Protein AF-A0A6I9WTP5-F1 (afdb_monomer_lite)

Sequence (206 aa):
MTFKMNTIEFPGYSDFEWAVQLNRFSLKLIGLWPEENVSSYEKMSSNLRLLCVIITISCVCTTPSVHLLLKVWGDITAMIDNILFTLPLLTVSLKLLIMWWKKETFGYTLRHITNITDTDRPLPLQAYYMYDTSVSPQFEFTFFIQCISLLMVALSYTAIDNFLGLLIFHICGQLENLTKRLCRMHESKDFIMALRININDHTRLI

Secondary structure (DSSP, 8-state):
----------HHHHHHHHHHHHHHHHHHHHT----SS--HHHHHHHHHHHHHHHHHHHHHHHHHHHHHHHHSTT-HHHHHHHHHHHHHHHHHHHHHHHHHHTHHHHHHHHHHHHHHHTSSS--SS----SS-TTSTTHHHHHHHHHHHHHHHHHHHHHHHHHHHHHHHHHHHHHHHHHHHHHHHHTT-TTHHHHHHHHHHHHHHH-

InterPro domains:
  IPR004117 Olfactory receptor, insect [PF02949] (116-205)
  IPR004117 Olfactory receptor, insect [PTHR21137] (118-190)

Structure (mmCIF, N/CA/C/O backbone):
data_AF-A0A6I9WTP5-F1
#
_entry.id   AF-A0A6I9WTP5-F1
#
loop_
_atom_site.group_PDB
_atom_site.id
_atom_site.type_symbol
_atom_site.label_atom_id
_atom_site.label_alt_id
_atom_site.label_comp_id
_atom_site.label_asym_id
_atom_site.label_entity_id
_atom_site.label_seq_id
_atom_site.pdbx_PDB_ins_code
_atom_site.Cartn_x
_atom_site.Cartn_y
_atom_site.Cartn_z
_atom_site.occupancy
_atom_site.B_iso_or_equiv
_atom_site.auth_seq_id
_atom_site.auth_comp_id
_atom_site.auth_asym_id
_atom_site.auth_atom_id
_atom_site.pdbx_PDB_model_num
ATOM 1 N N . MET A 1 1 ? -51.594 -4.643 30.680 1.00 34.59 1 MET A N 1
ATOM 2 C CA . MET A 1 1 ? -51.381 -3.449 29.838 1.00 34.59 1 MET A CA 1
ATOM 3 C C . MET A 1 1 ? -49.877 -3.276 29.693 1.00 34.59 1 MET A C 1
ATOM 5 O O . MET A 1 1 ? -49.232 -2.728 30.572 1.00 34.59 1 MET A O 1
ATOM 9 N N . THR A 1 2 ? -49.301 -3.915 28.680 1.00 33.88 2 THR A N 1
ATOM 10 C CA . THR A 1 2 ? -47.856 -3.956 28.428 1.00 33.88 2 THR A CA 1
ATOM 11 C C . THR A 1 2 ? -47.465 -2.671 27.710 1.00 33.88 2 THR A C 1
ATOM 13 O O . THR A 1 2 ? -47.918 -2.423 26.594 1.00 33.88 2 THR A O 1
ATOM 16 N N . PHE A 1 3 ? -46.675 -1.832 28.375 1.00 36.94 3 PHE A N 1
ATOM 17 C CA . PHE A 1 3 ? -46.124 -0.610 27.800 1.00 36.94 3 PHE A CA 1
ATOM 18 C C . PHE A 1 3 ? -45.166 -1.017 26.669 1.00 36.94 3 PHE A C 1
ATOM 20 O O . PHE A 1 3 ? -44.071 -1.514 26.924 1.00 36.94 3 PHE A O 1
ATOM 27 N N . LYS A 1 4 ? -45.596 -0.879 25.409 1.00 42.81 4 LYS A N 1
ATOM 28 C CA . LYS A 1 4 ? -44.676 -0.927 24.270 1.00 42.81 4 LYS A CA 1
ATOM 29 C C . LYS A 1 4 ? -43.867 0.361 24.308 1.00 42.81 4 LYS A C 1
ATOM 31 O O . LYS A 1 4 ? -44.364 1.427 23.956 1.00 42.81 4 LYS A O 1
ATOM 36 N N . MET A 1 5 ? -42.642 0.250 24.802 1.00 39.72 5 MET A N 1
ATOM 37 C CA . MET A 1 5 ? -41.631 1.287 24.691 1.00 39.72 5 MET A CA 1
ATOM 38 C C . MET A 1 5 ? -41.269 1.382 23.207 1.00 39.72 5 MET A C 1
ATOM 40 O O . MET A 1 5 ? -40.543 0.540 22.690 1.00 39.72 5 MET A O 1
ATOM 44 N N . ASN A 1 6 ? -41.866 2.341 22.497 1.00 45.34 6 ASN A N 1
ATOM 45 C CA . ASN A 1 6 ? -41.434 2.686 21.148 1.00 45.34 6 ASN A CA 1
ATOM 46 C C . ASN A 1 6 ? -40.025 3.270 21.269 1.00 45.34 6 ASN A C 1
ATOM 48 O O . ASN A 1 6 ? -39.857 4.422 21.667 1.00 45.34 6 ASN A O 1
ATOM 52 N N . THR A 1 7 ? -39.018 2.456 20.969 1.00 49.47 7 THR A N 1
ATOM 53 C CA . THR A 1 7 ? -37.657 2.916 20.721 1.00 49.47 7 THR A CA 1
ATOM 54 C C . THR A 1 7 ? -37.705 3.835 19.510 1.00 49.47 7 THR A C 1
ATOM 56 O O . THR A 1 7 ? -37.990 3.402 18.396 1.00 49.47 7 THR A O 1
ATOM 59 N N . ILE A 1 8 ? -37.505 5.129 19.744 1.00 52.12 8 ILE A N 1
ATOM 60 C CA . ILE A 1 8 ? -37.275 6.101 18.680 1.00 52.12 8 ILE A CA 1
ATOM 61 C C . ILE A 1 8 ? -35.913 5.727 18.088 1.00 52.12 8 ILE A C 1
ATOM 63 O O . ILE A 1 8 ? -34.876 6.023 18.676 1.00 52.12 8 ILE A O 1
ATOM 67 N N . GLU A 1 9 ? -35.920 4.982 16.985 1.00 50.19 9 GLU A N 1
ATOM 68 C CA . GLU A 1 9 ? -34.709 4.636 16.244 1.00 50.19 9 GLU A CA 1
ATOM 69 C C . GLU A 1 9 ? -34.142 5.919 15.632 1.00 50.19 9 GLU A C 1
ATOM 71 O O . GLU A 1 9 ? -34.682 6.474 14.674 1.00 50.19 9 GLU A O 1
ATOM 76 N N . PHE A 1 10 ? -33.068 6.440 16.225 1.00 54.66 10 PHE A N 1
ATOM 77 C CA . PHE A 1 10 ? -32.322 7.541 15.634 1.00 54.66 10 PHE A CA 1
ATOM 78 C C . PHE A 1 10 ? -31.605 7.017 14.379 1.00 54.66 10 PHE A C 1
ATOM 80 O O . PHE A 1 10 ? -30.845 6.052 14.490 1.00 54.66 10 PHE A O 1
ATOM 87 N N . PRO A 1 11 ? -31.792 7.632 13.198 1.00 55.09 11 PRO A N 1
ATOM 88 C CA . PRO A 1 11 ? -31.281 7.099 11.930 1.00 55.09 11 PRO A CA 1
ATOM 89 C C . PRO A 1 11 ? -29.761 6.857 11.945 1.00 55.09 11 PRO A C 1
ATOM 91 O O . PRO A 1 11 ? -29.295 5.836 11.453 1.00 55.09 11 PRO A O 1
ATOM 94 N N . GLY A 1 12 ? -28.992 7.711 12.633 1.00 54.88 12 GLY A N 1
ATOM 95 C CA . GLY A 1 12 ? -27.539 7.544 12.763 1.00 54.88 12 GLY A CA 1
ATOM 96 C C . GLY A 1 12 ? -27.084 6.375 13.651 1.00 54.88 12 GLY A C 1
ATOM 97 O O . GLY A 1 12 ? -25.973 5.883 13.470 1.00 54.88 12 GLY A O 1
ATOM 98 N N . TYR A 1 13 ? -27.918 5.902 14.586 1.00 56.31 13 TYR A N 1
ATOM 99 C CA . TYR A 1 13 ? -27.592 4.729 15.409 1.00 56.31 13 TYR A CA 1
ATOM 100 C C . TYR A 1 13 ? -27.629 3.453 14.566 1.00 56.31 13 TYR A C 1
ATOM 102 O O . TYR A 1 13 ? -26.706 2.647 14.628 1.00 56.31 13 TYR A O 1
ATOM 110 N N . SER A 1 14 ? -28.648 3.316 13.713 1.00 58.41 14 SER A N 1
ATOM 111 C CA . SER A 1 14 ? -28.789 2.177 12.800 1.00 58.41 14 SER A CA 1
ATOM 112 C C . SER A 1 14 ? -27.650 2.115 11.776 1.00 58.41 14 SER A C 1
ATOM 114 O O . SER A 1 14 ? -27.059 1.053 11.576 1.00 58.41 14 SER A O 1
ATOM 116 N N . ASP A 1 15 ? -27.274 3.259 11.195 1.00 58.91 15 ASP A N 1
ATOM 117 C CA . ASP A 1 15 ? -26.182 3.338 10.218 1.00 58.91 15 ASP A CA 1
ATOM 118 C C . ASP A 1 15 ? -24.816 2.995 10.840 1.00 58.91 15 ASP A C 1
ATOM 120 O O . ASP A 1 15 ? -23.992 2.301 10.235 1.00 58.91 15 ASP A O 1
ATOM 124 N N . PHE A 1 16 ? -24.571 3.443 12.076 1.00 61.03 16 PHE A N 1
ATOM 125 C CA . PHE A 1 16 ? -23.350 3.127 12.814 1.00 61.03 16 PHE A CA 1
ATOM 126 C C . PHE A 1 16 ? -23.299 1.658 13.249 1.00 61.03 16 PHE A C 1
ATOM 128 O O . PHE A 1 16 ? -22.281 0.997 13.047 1.00 61.03 16 PHE A O 1
ATOM 135 N N . GLU A 1 17 ? -24.396 1.129 13.796 1.00 64.94 17 GLU A N 1
ATOM 136 C CA . GLU A 1 17 ? -24.564 -0.285 14.145 1.00 64.94 17 GLU A CA 1
ATOM 137 C C . GLU A 1 17 ? -24.258 -1.167 12.923 1.00 64.94 17 GLU A C 1
ATOM 139 O O . GLU A 1 17 ? -23.460 -2.103 13.007 1.00 64.94 17 GLU A O 1
ATOM 144 N N . TRP A 1 18 ? -24.795 -0.805 11.754 1.00 69.19 18 TRP A N 1
ATOM 145 C CA . TRP A 1 18 ? -24.549 -1.506 10.496 1.00 69.19 18 TRP A CA 1
ATOM 146 C C . TRP A 1 18 ? -23.072 -1.453 10.070 1.00 69.19 18 TRP A C 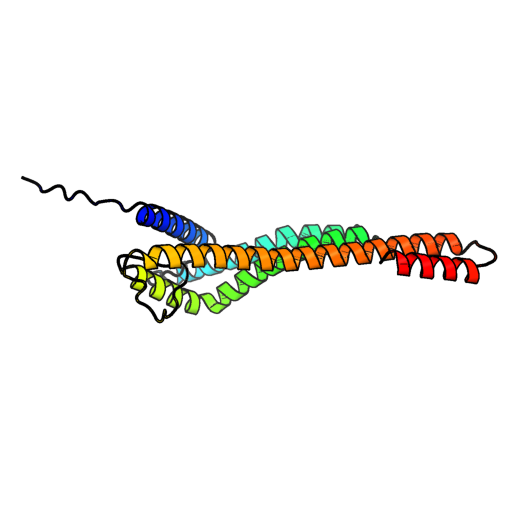1
ATOM 148 O O . TRP A 1 18 ? -22.473 -2.484 9.747 1.00 69.19 18 TRP A O 1
ATOM 158 N N . ALA A 1 19 ? -22.440 -0.275 10.132 1.00 60.72 19 ALA A N 1
ATOM 159 C CA . ALA A 1 19 ? -21.028 -0.107 9.786 1.00 60.72 19 ALA A CA 1
ATOM 160 C C . ALA A 1 19 ? -20.092 -0.865 10.748 1.00 60.72 19 ALA A C 1
ATOM 162 O O . ALA A 1 19 ? -19.131 -1.511 10.319 1.00 60.72 19 ALA A O 1
ATOM 163 N N . VAL A 1 20 ? -20.378 -0.838 12.052 1.00 67.75 20 VAL A N 1
ATOM 164 C CA . VAL A 1 20 ? -19.624 -1.576 13.074 1.00 67.75 20 VAL A CA 1
ATOM 165 C C . VAL A 1 20 ? -19.803 -3.080 12.907 1.00 67.75 20 VAL A C 1
ATOM 167 O O . VAL A 1 20 ? -18.822 -3.815 13.028 1.00 67.75 20 VAL A O 1
ATOM 170 N N . GLN A 1 21 ? -21.005 -3.556 12.576 1.00 69.19 21 GLN A N 1
ATOM 171 C CA . GLN A 1 21 ? -21.259 -4.972 12.303 1.00 69.19 21 GLN A CA 1
ATOM 172 C C . GLN A 1 21 ? -20.482 -5.465 11.076 1.00 69.19 21 GLN A C 1
ATOM 174 O O . GLN A 1 21 ? -19.838 -6.515 11.150 1.00 69.19 21 GLN A O 1
ATOM 179 N N . LEU A 1 22 ? -20.457 -4.693 9.985 1.00 67.50 22 LEU A N 1
ATOM 180 C CA . LEU A 1 22 ? -19.691 -5.025 8.780 1.00 67.50 22 LEU A CA 1
ATOM 181 C C . LEU A 1 22 ? -18.176 -5.039 9.047 1.00 67.50 22 LEU A C 1
ATOM 183 O O . LEU A 1 22 ? -17.469 -5.965 8.635 1.00 67.50 22 LEU A O 1
ATOM 187 N N . ASN A 1 23 ? -17.676 -4.051 9.793 1.00 71.56 23 ASN A N 1
ATOM 188 C CA . ASN A 1 23 ? -16.272 -3.978 10.197 1.00 71.56 23 ASN A CA 1
ATOM 189 C C . ASN A 1 23 ? -15.892 -5.127 11.140 1.00 71.56 23 ASN A C 1
ATOM 191 O O . ASN A 1 23 ? -14.859 -5.769 10.952 1.00 71.56 23 ASN A O 1
ATOM 195 N N . ARG A 1 24 ? -16.747 -5.452 12.116 1.00 71.88 24 ARG A N 1
ATOM 196 C CA . ARG A 1 24 ? -16.576 -6.597 13.021 1.00 71.88 24 ARG A CA 1
ATOM 197 C C . ARG A 1 24 ? -16.549 -7.909 12.246 1.00 71.88 24 ARG A C 1
ATOM 199 O O . ARG A 1 24 ? -15.671 -8.733 12.493 1.00 71.88 24 ARG A O 1
ATOM 206 N N . PHE A 1 25 ? -17.472 -8.106 11.306 1.00 70.94 25 PHE A N 1
ATOM 207 C CA . PHE A 1 25 ? -17.498 -9.290 10.449 1.00 70.94 25 PHE A CA 1
ATOM 208 C C . PHE A 1 25 ? -16.205 -9.415 9.635 1.00 70.94 25 PHE A C 1
ATOM 210 O O . PHE A 1 25 ? -15.564 -10.464 9.656 1.00 70.94 25 PHE A O 1
ATOM 217 N N . SER A 1 26 ? -15.764 -8.324 9.007 1.00 74.94 26 SER A N 1
ATOM 218 C CA . SER A 1 26 ? -14.538 -8.285 8.201 1.00 74.94 26 SER A CA 1
ATOM 219 C C . SER A 1 26 ? -13.288 -8.597 9.032 1.00 74.94 26 SER A C 1
ATOM 221 O O . SER A 1 26 ? -12.466 -9.432 8.655 1.00 74.94 26 SER A O 1
ATOM 223 N N . LEU A 1 27 ? -13.168 -7.992 10.217 1.00 75.06 27 LEU A N 1
ATOM 224 C CA . LEU A 1 27 ? -12.061 -8.234 11.144 1.00 75.06 27 LEU A CA 1
ATOM 225 C C . LEU A 1 27 ? -12.080 -9.658 11.715 1.00 75.06 27 LEU A C 1
ATOM 227 O O . LEU A 1 27 ? -11.015 -10.246 11.924 1.00 75.06 27 LEU A O 1
ATOM 231 N N . LYS A 1 28 ? -13.265 -10.243 11.936 1.00 75.94 28 LYS A N 1
ATOM 232 C CA . LYS A 1 28 ? -13.403 -11.658 12.306 1.00 75.94 28 LYS A CA 1
ATOM 233 C C . LYS A 1 28 ? -12.960 -12.565 11.169 1.00 75.94 28 LYS A C 1
ATOM 235 O O . LYS A 1 28 ? -12.171 -13.470 11.416 1.00 75.94 28 LYS A O 1
ATOM 240 N N . LEU A 1 29 ? -13.385 -12.301 9.937 1.00 73.56 29 LEU A N 1
ATOM 241 C CA . LEU A 1 29 ? -13.020 -13.088 8.758 1.00 73.56 29 LEU A CA 1
ATOM 242 C C . LEU A 1 29 ? -11.494 -13.122 8.563 1.00 73.56 29 LEU A C 1
ATOM 244 O O . LEU A 1 29 ? -10.909 -14.193 8.411 1.00 73.56 29 LEU A O 1
ATOM 248 N N . ILE A 1 30 ? -10.836 -11.970 8.720 1.00 77.38 30 ILE A N 1
ATOM 249 C CA . ILE A 1 30 ? -9.373 -11.822 8.645 1.00 77.38 30 ILE A CA 1
ATOM 250 C C . ILE A 1 30 ? -8.648 -12.434 9.868 1.00 77.38 30 ILE A C 1
ATOM 252 O O . ILE A 1 30 ? -7.468 -12.760 9.788 1.00 77.38 30 ILE A O 1
ATOM 256 N N . GLY A 1 31 ? -9.337 -12.658 10.996 1.00 72.94 31 GLY A N 1
ATOM 257 C CA . GLY A 1 31 ? -8.744 -13.204 12.234 1.00 72.94 31 GLY A CA 1
ATOM 258 C C . GLY A 1 31 ? -8.083 -12.150 13.132 1.00 72.94 31 GLY A C 1
ATOM 259 O O . GLY A 1 31 ? -7.302 -12.468 14.036 1.00 72.94 31 GLY A O 1
ATOM 260 N N . LEU A 1 32 ? -8.388 -10.877 12.890 1.00 74.56 32 LEU A N 1
ATOM 261 C CA . LEU A 1 32 ? -7.803 -9.742 13.593 1.00 74.56 32 LEU A CA 1
ATOM 262 C C . LEU A 1 32 ? -8.681 -9.220 14.738 1.00 74.56 32 LEU A C 1
ATOM 264 O O . LEU A 1 32 ? -8.179 -8.520 15.613 1.00 74.56 32 LEU A O 1
ATOM 268 N N . TRP A 1 33 ? -9.967 -9.584 14.753 1.00 75.94 33 TRP A N 1
ATOM 269 C CA . TRP A 1 33 ? -10.886 -9.170 15.809 1.00 75.94 33 TRP A CA 1
ATOM 270 C C . TRP A 1 33 ? -10.421 -9.689 17.190 1.00 75.94 33 TRP A C 1
ATOM 272 O O . TRP A 1 33 ? -10.186 -10.893 17.338 1.00 75.94 33 TRP A O 1
ATOM 282 N N . PRO A 1 34 ? -10.251 -8.807 18.191 1.00 63.44 34 PRO A N 1
ATOM 283 C CA . PRO A 1 34 ? -9.801 -9.186 19.523 1.00 63.44 34 PRO A CA 1
ATOM 284 C C . PRO A 1 34 ? -10.987 -9.692 20.355 1.00 63.44 34 PRO A C 1
ATOM 286 O O . PRO A 1 34 ? -11.892 -8.938 20.704 1.00 63.44 34 PRO A O 1
ATOM 289 N N . GLU A 1 35 ? -10.983 -10.986 20.670 1.00 67.56 35 GLU A N 1
ATOM 290 C CA . GLU A 1 35 ? -11.898 -11.610 21.631 1.00 67.56 35 GLU A CA 1
ATOM 291 C C . GLU A 1 35 ? -11.110 -11.960 22.902 1.00 67.56 35 GLU A C 1
ATOM 293 O O . GLU A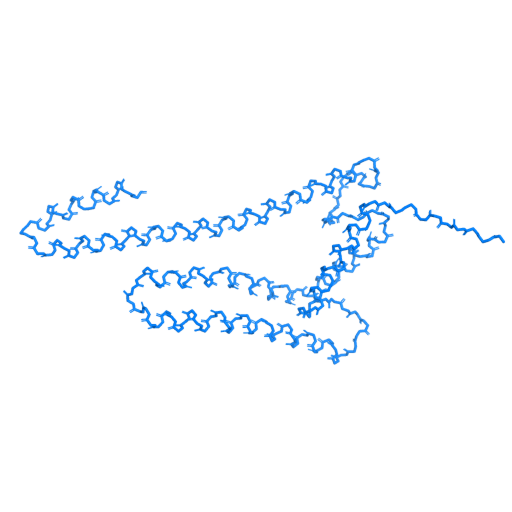 1 35 ? -10.049 -12.577 22.826 1.00 67.56 35 GLU A O 1
ATOM 298 N N . GLU A 1 36 ? -11.592 -11.525 24.071 1.00 61.75 36 GLU A N 1
ATOM 299 C CA . GLU A 1 36 ? -10.914 -11.758 25.362 1.00 61.75 36 GLU A CA 1
ATOM 300 C C . GLU A 1 36 ? -11.237 -13.125 25.974 1.00 61.75 36 GLU A C 1
ATOM 302 O O . GLU A 1 36 ? -10.401 -13.708 26.658 1.00 61.75 36 GLU A O 1
ATOM 307 N N . ASN A 1 37 ? -12.430 -13.657 25.701 1.00 61.56 37 ASN A N 1
ATOM 308 C CA . ASN A 1 37 ? -12.966 -14.834 26.394 1.00 61.56 37 ASN A CA 1
ATOM 309 C C . ASN A 1 37 ? -12.798 -16.131 25.586 1.00 61.56 37 ASN A C 1
ATOM 311 O O . ASN A 1 37 ? -13.515 -17.105 25.812 1.00 61.56 37 ASN A O 1
ATOM 315 N N . VAL A 1 38 ? -11.890 -16.135 24.611 1.00 69.12 38 VAL A N 1
ATOM 316 C CA . VAL A 1 38 ? -11.653 -17.278 23.724 1.00 69.12 38 VAL A CA 1
ATOM 317 C C . VAL A 1 38 ? -10.513 -18.144 24.236 1.00 69.12 38 VAL A C 1
ATOM 319 O O . VAL A 1 38 ? -9.487 -17.659 24.716 1.00 69.12 38 VAL A O 1
ATOM 322 N N . SER A 1 39 ? -10.697 -19.457 24.115 1.00 75.69 39 SER A N 1
ATOM 323 C CA . SER A 1 39 ? -9.700 -20.445 24.522 1.00 75.69 39 SER A CA 1
ATOM 324 C C . SER A 1 39 ? -8.364 -20.238 23.792 1.00 75.69 39 SER A C 1
ATOM 326 O O . SER A 1 39 ? -8.317 -19.733 22.665 1.00 75.69 39 SER A O 1
ATOM 328 N N . SER A 1 40 ? -7.254 -20.674 24.400 1.00 76.31 40 SER A N 1
ATOM 329 C CA . SER A 1 40 ? -5.911 -20.551 23.807 1.00 76.31 40 SER A CA 1
ATOM 330 C C . SER A 1 40 ? -5.817 -21.156 22.397 1.00 76.31 40 SER A C 1
ATOM 332 O O . SER A 1 40 ? -5.085 -20.637 21.554 1.00 76.31 40 SER A O 1
ATOM 334 N N . TYR A 1 41 ? -6.600 -22.203 22.117 1.00 76.75 41 TYR A N 1
ATOM 335 C CA . TYR A 1 41 ? -6.694 -22.834 20.799 1.00 76.75 41 TYR A CA 1
ATOM 336 C C . TYR A 1 41 ? -7.368 -21.936 19.753 1.00 76.75 41 TYR A C 1
ATOM 338 O O . TYR A 1 41 ? -6.897 -21.858 18.619 1.00 76.75 41 TYR A O 1
ATOM 346 N N . GLU A 1 42 ? -8.422 -21.203 20.114 1.00 76.75 42 GLU A N 1
ATOM 347 C CA . GLU A 1 42 ? -9.110 -20.296 19.186 1.00 76.75 42 GLU A CA 1
ATOM 348 C C . GLU A 1 42 ? -8.311 -19.018 18.906 1.00 76.75 42 GLU A C 1
ATOM 350 O O . GLU A 1 42 ? -8.261 -18.555 17.759 1.00 76.75 42 GLU A O 1
ATOM 355 N N . LYS A 1 43 ? -7.594 -18.497 19.914 1.00 74.19 43 LYS A N 1
ATOM 356 C CA . LYS A 1 43 ? -6.631 -17.397 19.725 1.00 74.19 43 LYS A CA 1
ATOM 357 C C . LYS A 1 43 ? -5.512 -17.813 18.763 1.00 74.19 43 LYS A C 1
ATOM 359 O O . LYS A 1 43 ? -5.154 -17.052 17.861 1.00 74.19 43 LYS A O 1
ATOM 364 N N . MET A 1 44 ? -5.004 -19.039 18.912 1.00 75.81 44 MET A N 1
ATOM 365 C CA . MET A 1 44 ? -4.001 -19.610 18.012 1.00 75.81 44 MET A CA 1
ATOM 366 C C . MET A 1 44 ? -4.548 -19.813 16.591 1.00 75.81 44 MET A C 1
ATOM 368 O O . MET A 1 44 ? -3.895 -19.409 15.633 1.00 75.81 44 MET A O 1
ATOM 372 N N . SER A 1 45 ? -5.760 -20.356 16.444 1.00 75.56 45 SER A N 1
ATOM 373 C CA . SER A 1 45 ? -6.405 -20.565 15.140 1.00 75.56 45 SER A CA 1
ATOM 374 C C . SER A 1 45 ? -6.647 -19.252 14.385 1.00 75.56 45 SER A C 1
ATOM 376 O O . SER A 1 45 ? -6.336 -19.156 13.200 1.00 75.56 45 SER A O 1
ATOM 378 N N . SER A 1 46 ? -7.100 -18.194 15.067 1.00 78.50 46 SER A N 1
ATOM 379 C CA . SER A 1 46 ? -7.283 -16.875 14.440 1.00 78.50 46 SER A CA 1
ATOM 380 C C . SER A 1 46 ? -5.961 -16.234 14.000 1.00 78.50 46 SER A C 1
ATOM 382 O O . SER A 1 46 ? -5.904 -15.622 12.934 1.00 78.50 46 SER A O 1
ATOM 384 N N . ASN A 1 47 ? -4.883 -16.405 14.773 1.00 78.75 47 ASN A N 1
ATOM 385 C CA . ASN A 1 47 ? -3.550 -15.930 14.387 1.00 78.75 47 ASN A CA 1
ATOM 386 C C . ASN A 1 47 ? -2.973 -16.730 13.207 1.00 78.75 47 ASN A C 1
ATOM 388 O O . ASN A 1 47 ? -2.387 -16.141 12.302 1.00 78.75 47 ASN A O 1
ATOM 392 N N . LEU A 1 48 ? -3.180 -18.050 13.181 1.00 79.75 48 LEU A N 1
ATOM 393 C CA . LEU A 1 48 ? -2.812 -18.899 12.046 1.00 79.75 48 LEU A CA 1
ATOM 394 C C . LEU A 1 48 ? -3.618 -18.540 10.794 1.00 79.75 48 LEU A C 1
ATOM 396 O O . LEU A 1 48 ? -3.040 -18.447 9.718 1.00 79.75 48 LEU A O 1
ATOM 400 N N . ARG A 1 49 ? -4.923 -18.263 10.921 1.00 81.31 49 ARG A N 1
ATOM 401 C CA . ARG A 1 49 ? -5.765 -17.799 9.807 1.00 81.31 49 ARG A CA 1
ATOM 402 C C . ARG A 1 49 ? -5.247 -16.485 9.225 1.00 81.31 49 ARG A C 1
ATOM 404 O O . ARG A 1 49 ? -5.111 -16.391 8.010 1.00 81.31 49 ARG A O 1
ATOM 411 N N . LEU A 1 50 ? -4.905 -15.512 10.069 1.00 78.00 50 LEU A N 1
ATOM 412 C CA . LEU A 1 50 ? -4.326 -14.236 9.643 1.00 78.00 50 LEU A CA 1
ATOM 413 C C . LEU A 1 50 ? -2.977 -14.422 8.933 1.00 78.00 50 LEU A C 1
ATOM 415 O O . LEU A 1 50 ? -2.753 -13.835 7.876 1.00 78.00 50 LEU A O 1
ATOM 419 N N . LEU A 1 51 ? -2.103 -15.272 9.480 1.00 80.75 51 LEU A N 1
ATOM 420 C CA . LEU A 1 51 ? -0.826 -15.618 8.859 1.00 80.75 51 LEU A CA 1
ATOM 421 C C . LEU A 1 51 ? -1.037 -16.266 7.485 1.00 80.75 51 LEU A C 1
ATOM 423 O O . LEU A 1 51 ? -0.414 -15.850 6.513 1.00 80.75 51 LEU A O 1
ATOM 427 N N . CYS A 1 52 ? -1.948 -17.237 7.388 1.00 80.19 52 CYS A N 1
ATOM 428 C CA . CYS A 1 52 ? -2.309 -17.876 6.128 1.00 80.19 52 CYS A CA 1
ATOM 429 C C . CYS A 1 52 ? -2.849 -16.857 5.122 1.00 80.19 52 CYS A C 1
ATOM 431 O O . CYS A 1 52 ? -2.406 -16.869 3.985 1.00 80.19 52 CYS A O 1
ATOM 433 N N . VAL A 1 53 ? -3.727 -15.932 5.527 1.00 79.94 53 VAL A N 1
ATOM 434 C CA . VAL A 1 53 ? -4.252 -14.870 4.648 1.00 79.94 53 VAL A CA 1
ATOM 435 C C . VAL A 1 53 ? -3.132 -13.957 4.141 1.00 79.94 53 VAL A C 1
ATOM 437 O O . VAL A 1 53 ? -3.067 -13.695 2.943 1.00 79.94 53 VAL A O 1
ATOM 440 N N . ILE A 1 54 ? -2.208 -13.524 5.006 1.00 77.44 54 ILE A N 1
ATOM 441 C CA . ILE A 1 54 ? -1.049 -12.704 4.608 1.00 77.44 54 ILE A CA 1
ATOM 442 C C . ILE A 1 54 ? -0.150 -13.472 3.630 1.00 77.44 54 ILE A C 1
ATOM 444 O O . ILE A 1 54 ? 0.276 -12.913 2.618 1.00 77.44 54 ILE A O 1
ATOM 448 N N . ILE A 1 55 ? 0.108 -14.756 3.892 1.00 78.69 55 ILE A N 1
ATOM 449 C CA . ILE A 1 55 ? 0.902 -15.623 3.013 1.00 78.69 55 ILE A CA 1
ATOM 450 C C . ILE A 1 55 ? 0.186 -15.857 1.682 1.00 78.69 55 ILE A C 1
ATOM 452 O O . ILE A 1 55 ? 0.832 -15.791 0.645 1.00 78.69 55 ILE A O 1
ATOM 456 N N . THR A 1 56 ? -1.127 -16.094 1.664 1.00 75.75 56 THR A N 1
ATOM 457 C CA . THR A 1 56 ? -1.893 -16.302 0.429 1.00 75.75 56 THR A CA 1
ATOM 458 C C . THR A 1 56 ? -1.943 -15.026 -0.406 1.00 75.75 56 THR A C 1
ATOM 460 O O . THR A 1 56 ? -1.688 -15.102 -1.601 1.00 75.75 56 THR A O 1
ATOM 463 N N . ILE A 1 57 ? -2.178 -13.857 0.201 1.00 73.75 57 ILE A N 1
ATOM 464 C CA . ILE A 1 57 ? -2.124 -12.558 -0.493 1.00 73.75 57 ILE A CA 1
ATOM 465 C C . ILE A 1 57 ? -0.723 -12.323 -1.068 1.00 73.75 57 ILE A C 1
ATOM 467 O O . ILE A 1 57 ? -0.577 -11.980 -2.238 1.00 73.75 57 ILE A O 1
ATOM 471 N N . SER A 1 58 ? 0.317 -12.583 -0.274 1.00 72.69 58 SER A N 1
ATOM 472 C CA . SER A 1 58 ? 1.700 -12.416 -0.720 1.00 72.69 58 SER A CA 1
ATOM 473 C C . SER A 1 58 ? 2.042 -13.403 -1.840 1.00 72.69 58 SER A C 1
ATOM 475 O O . SER A 1 58 ? 2.590 -13.003 -2.856 1.00 72.69 58 SER A O 1
ATOM 477 N N . CYS A 1 59 ? 1.680 -14.679 -1.723 1.00 70.25 59 CYS A N 1
ATOM 478 C CA . CYS A 1 59 ? 2.034 -15.734 -2.673 1.00 70.25 59 CYS A CA 1
ATOM 479 C C . CYS A 1 59 ? 1.231 -15.644 -3.982 1.00 70.25 59 CYS A C 1
ATOM 481 O O . CYS A 1 59 ? 1.814 -15.714 -5.059 1.00 70.25 59 CYS A O 1
ATOM 483 N N . VAL A 1 60 ? -0.085 -15.422 -3.922 1.00 69.12 60 VAL A N 1
ATOM 484 C CA . VAL A 1 60 ? -0.950 -15.327 -5.114 1.00 69.12 60 VAL A CA 1
ATOM 485 C C . VAL A 1 60 ? -0.635 -14.081 -5.940 1.00 69.12 60 VAL A C 1
ATOM 487 O O . VAL A 1 60 ? -0.770 -14.124 -7.158 1.00 69.12 60 VAL A O 1
ATOM 490 N N . CYS A 1 61 ? -0.173 -12.995 -5.315 1.00 65.38 61 CYS A N 1
ATOM 491 C CA . CYS A 1 61 ? 0.120 -11.750 -6.022 1.00 65.38 61 CYS A CA 1
ATOM 492 C C . CYS A 1 61 ? 1.597 -11.603 -6.413 1.00 65.38 61 CYS A C 1
ATOM 494 O O . CYS A 1 61 ? 1.877 -11.128 -7.508 1.00 65.38 61 CYS A O 1
ATOM 496 N N . THR A 1 62 ? 2.552 -12.044 -5.584 1.00 64.75 62 THR A N 1
ATOM 497 C CA . THR A 1 62 ? 3.984 -11.925 -5.925 1.00 64.75 62 THR A CA 1
ATOM 498 C C . THR A 1 62 ? 4.462 -13.020 -6.869 1.00 64.75 62 THR A C 1
ATOM 500 O O . THR A 1 62 ? 5.305 -12.745 -7.712 1.00 64.75 62 THR A O 1
ATOM 503 N N . THR A 1 63 ? 3.921 -14.240 -6.801 1.00 69.12 63 THR A N 1
ATOM 504 C CA . THR A 1 63 ? 4.360 -15.350 -7.667 1.00 69.12 63 THR A CA 1
ATOM 505 C C . THR A 1 63 ? 4.118 -15.088 -9.158 1.00 69.12 63 THR A C 1
ATOM 507 O O . THR A 1 63 ? 5.067 -15.252 -9.927 1.00 69.12 63 THR A O 1
ATOM 510 N N . PRO A 1 64 ? 2.923 -14.649 -9.615 1.00 72.00 64 PRO A N 1
ATOM 511 C CA . PRO A 1 64 ? 2.742 -14.268 -11.010 1.00 72.00 64 PRO A CA 1
ATOM 512 C C . PRO A 1 64 ? 3.601 -13.055 -11.363 1.00 72.00 64 PRO A C 1
ATOM 514 O O . PRO A 1 64 ? 4.257 -13.099 -12.394 1.00 72.00 64 PRO A O 1
ATOM 517 N N . SER A 1 65 ? 3.704 -12.036 -10.504 1.00 68.44 65 SER A N 1
ATOM 518 C CA . SER A 1 65 ? 4.553 -10.867 -10.777 1.00 68.44 65 SER A CA 1
ATOM 519 C C . SER A 1 65 ? 6.031 -11.229 -10.926 1.00 68.44 65 SER A C 1
ATOM 521 O O . SER A 1 65 ? 6.661 -10.772 -11.867 1.00 68.44 65 SER A O 1
ATOM 523 N N . VAL A 1 66 ? 6.583 -12.096 -10.075 1.00 70.50 66 VAL A N 1
ATOM 524 C CA . VAL A 1 66 ? 7.970 -12.585 -10.175 1.00 70.50 66 VAL A CA 1
ATOM 525 C C . VAL A 1 66 ? 8.145 -13.475 -11.407 1.00 70.50 66 VAL A C 1
ATOM 527 O O . VAL A 1 66 ? 9.138 -13.343 -12.117 1.00 70.50 66 VAL A O 1
ATOM 530 N N . HIS A 1 67 ? 7.176 -14.344 -11.713 1.00 75.31 67 HIS A N 1
ATOM 531 C CA . HIS A 1 67 ? 7.210 -15.184 -12.913 1.00 75.31 67 HIS A CA 1
ATOM 532 C C . HIS A 1 67 ? 7.163 -14.353 -14.204 1.00 75.31 67 HIS A C 1
ATOM 534 O O . HIS A 1 67 ? 7.902 -14.624 -15.150 1.00 75.31 67 HIS A O 1
ATOM 540 N N . LEU A 1 68 ? 6.329 -13.313 -14.231 1.00 64.62 68 LEU A N 1
ATOM 541 C CA . LEU A 1 68 ? 6.262 -12.343 -15.315 1.00 64.62 68 LEU A CA 1
ATOM 542 C C . LEU A 1 68 ? 7.568 -11.548 -15.403 1.00 64.62 68 LEU A C 1
ATOM 544 O O . LEU A 1 68 ? 8.126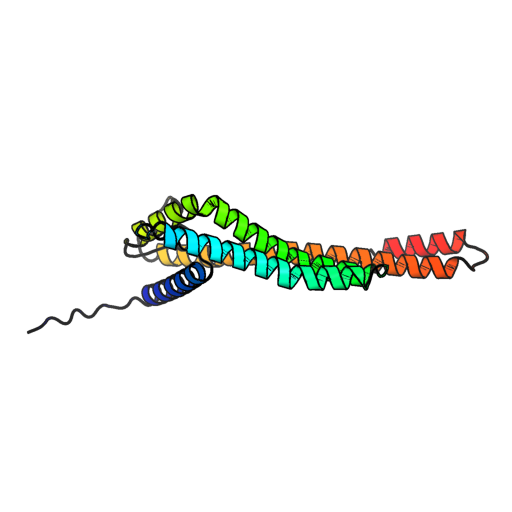 -11.467 -16.488 1.00 64.62 68 LEU A O 1
ATOM 548 N N . LEU A 1 69 ? 8.130 -11.077 -14.289 1.00 65.94 69 LEU A N 1
ATOM 549 C CA . LEU A 1 69 ? 9.394 -10.326 -14.253 1.00 65.94 69 LEU A CA 1
ATOM 550 C C . LEU A 1 69 ? 10.586 -11.150 -14.772 1.00 65.94 69 LEU A C 1
ATOM 552 O O . LEU A 1 69 ? 11.438 -10.619 -15.480 1.00 65.94 69 LEU A O 1
ATOM 556 N N . LEU A 1 70 ? 10.610 -12.461 -14.500 1.00 71.75 70 LEU A N 1
ATOM 557 C CA . LEU A 1 70 ? 11.585 -13.393 -15.081 1.00 71.75 70 LEU A CA 1
ATOM 558 C C . LEU A 1 70 ? 11.381 -13.601 -16.590 1.00 71.75 70 LEU A C 1
ATOM 560 O O . LEU A 1 70 ? 12.349 -13.809 -17.316 1.00 71.75 70 LEU A O 1
ATOM 564 N N . LYS A 1 71 ? 10.135 -13.548 -17.075 1.00 74.25 71 LYS A N 1
ATOM 565 C CA . LYS A 1 71 ? 9.792 -13.766 -18.489 1.00 74.25 71 LYS A CA 1
ATOM 566 C C . LYS A 1 71 ? 9.987 -12.520 -19.359 1.00 74.25 71 LYS A C 1
ATOM 568 O O . LYS A 1 71 ? 10.373 -12.664 -20.513 1.00 74.25 71 LYS A O 1
ATOM 573 N N . VAL A 1 72 ? 9.727 -11.323 -18.827 1.00 71.75 72 VAL A N 1
ATOM 574 C CA . VAL A 1 72 ? 9.937 -10.033 -19.519 1.00 71.75 72 VAL A CA 1
ATOM 575 C C . VAL A 1 72 ? 11.285 -9.393 -19.177 1.00 71.75 72 VAL A C 1
ATOM 577 O O . VAL A 1 72 ? 11.501 -8.206 -19.409 1.00 71.75 72 VAL A O 1
ATOM 580 N N . TRP A 1 73 ? 12.215 -10.192 -18.646 1.00 64.81 73 TRP A N 1
ATOM 581 C CA . TRP A 1 73 ? 13.568 -9.758 -18.325 1.00 64.81 73 TRP A CA 1
ATOM 582 C C . TRP A 1 73 ? 14.249 -9.134 -19.552 1.00 64.81 73 TRP A C 1
ATOM 584 O O . TRP A 1 73 ? 14.489 -9.809 -20.553 1.00 64.81 73 TRP A O 1
ATOM 594 N N . GLY A 1 74 ? 14.558 -7.839 -19.464 1.00 67.69 74 GLY A N 1
ATOM 595 C CA . GLY A 1 74 ? 15.165 -7.055 -20.545 1.00 67.69 74 GLY A CA 1
ATOM 596 C C . GLY A 1 74 ? 14.247 -5.996 -21.164 1.00 67.69 74 GLY A C 1
ATOM 597 O O . GLY A 1 74 ? 14.761 -5.065 -21.780 1.00 67.69 74 GLY A O 1
ATOM 598 N N . ASP A 1 75 ? 12.928 -6.076 -20.955 1.00 76.56 75 ASP A N 1
ATOM 599 C CA . ASP A 1 75 ? 11.986 -5.001 -21.289 1.00 76.56 75 ASP A CA 1
ATOM 600 C C . ASP A 1 75 ? 11.702 -4.159 -20.038 1.00 76.56 75 ASP A C 1
ATOM 602 O O . ASP A 1 75 ? 10.960 -4.558 -19.136 1.00 76.56 75 ASP A O 1
ATOM 606 N N . ILE A 1 76 ? 12.329 -2.983 -19.974 1.00 72.00 76 ILE A N 1
ATOM 607 C CA . ILE A 1 76 ? 12.251 -2.080 -18.820 1.00 72.00 76 ILE A CA 1
ATOM 608 C C . ILE A 1 76 ? 10.799 -1.668 -18.544 1.00 72.00 76 ILE A C 1
ATOM 610 O O . ILE A 1 76 ? 10.401 -1.607 -17.382 1.00 72.00 76 ILE A O 1
ATOM 614 N N . THR A 1 77 ? 9.990 -1.445 -19.579 1.00 71.44 77 THR A N 1
ATOM 615 C CA . THR A 1 77 ? 8.611 -0.962 -19.422 1.00 71.44 77 THR A CA 1
ATOM 616 C C . THR A 1 77 ? 7.715 -2.047 -18.838 1.00 71.44 77 THR A C 1
ATOM 618 O O . THR A 1 77 ? 7.037 -1.813 -17.836 1.00 71.44 77 THR A O 1
ATOM 621 N N . ALA A 1 78 ? 7.823 -3.277 -19.343 1.00 70.56 78 ALA A N 1
ATOM 622 C CA . ALA A 1 78 ? 7.086 -4.408 -18.786 1.00 70.56 78 ALA A CA 1
ATOM 623 C C . ALA A 1 78 ? 7.553 -4.804 -17.368 1.00 70.56 78 ALA A C 1
ATOM 625 O O . ALA A 1 78 ? 6.760 -5.290 -16.554 1.00 70.56 78 ALA A O 1
ATOM 626 N N . MET A 1 79 ? 8.832 -4.599 -17.039 1.00 71.94 79 MET A N 1
ATOM 627 C CA . MET A 1 79 ? 9.343 -4.810 -15.680 1.00 71.94 79 MET A CA 1
ATOM 628 C C . MET A 1 79 ? 8.764 -3.791 -14.691 1.00 71.94 79 MET A C 1
ATOM 630 O O . MET A 1 79 ? 8.403 -4.165 -13.575 1.00 71.94 79 MET A O 1
ATOM 634 N N . ILE A 1 80 ? 8.628 -2.526 -15.091 1.00 72.75 80 ILE A N 1
ATOM 635 C CA . ILE A 1 80 ? 8.068 -1.475 -14.231 1.00 72.75 80 ILE A CA 1
ATOM 636 C C . ILE A 1 80 ? 6.577 -1.690 -14.003 1.00 72.75 80 ILE A C 1
ATOM 638 O O . ILE A 1 80 ? 6.137 -1.537 -12.867 1.00 72.75 80 ILE A O 1
ATOM 642 N N . ASP A 1 81 ? 5.826 -2.137 -15.013 1.00 72.00 81 ASP A N 1
ATOM 643 C CA . ASP A 1 81 ? 4.417 -2.518 -14.849 1.00 72.00 81 ASP A CA 1
ATOM 644 C C . ASP A 1 81 ? 4.214 -3.565 -13.750 1.00 72.00 81 ASP A C 1
ATOM 646 O O . ASP A 1 81 ? 3.349 -3.426 -12.879 1.00 72.00 81 ASP A O 1
ATOM 650 N N . ASN A 1 82 ? 5.076 -4.581 -13.724 1.00 73.06 82 ASN A N 1
ATOM 651 C CA . ASN A 1 82 ? 5.040 -5.612 -12.693 1.00 73.06 82 ASN A CA 1
ATOM 652 C C . ASN A 1 82 ? 5.457 -5.080 -11.314 1.00 73.06 82 ASN A C 1
ATOM 654 O O . ASN A 1 82 ? 4.838 -5.438 -10.312 1.00 73.06 82 ASN A O 1
ATOM 658 N N . ILE A 1 83 ? 6.470 -4.210 -11.245 1.00 74.00 83 ILE A N 1
ATOM 659 C CA . ILE A 1 83 ? 6.920 -3.606 -9.983 1.00 74.00 83 ILE A CA 1
ATOM 660 C C . ILE A 1 83 ? 5.834 -2.693 -9.413 1.00 74.00 83 ILE A C 1
ATOM 662 O O . ILE A 1 83 ? 5.511 -2.790 -8.227 1.00 74.00 83 ILE A O 1
ATOM 666 N N . LEU A 1 84 ? 5.224 -1.845 -10.238 1.00 71.50 84 LEU A N 1
ATOM 667 C CA . LEU A 1 84 ? 4.241 -0.889 -9.757 1.00 71.50 84 LEU A CA 1
ATOM 668 C C . LEU A 1 84 ? 2.964 -1.569 -9.269 1.00 71.50 84 LEU A C 1
ATOM 670 O O . LEU A 1 84 ? 2.400 -1.151 -8.264 1.00 71.50 84 LEU A O 1
ATOM 674 N N . PHE A 1 85 ? 2.557 -2.664 -9.913 1.00 74.69 85 PHE A N 1
ATOM 675 C CA . PHE A 1 85 ? 1.464 -3.500 -9.427 1.00 74.69 85 PHE A CA 1
ATOM 676 C C . PHE A 1 85 ? 1.776 -4.116 -8.052 1.00 74.69 85 PHE A C 1
ATOM 678 O O . PHE A 1 85 ? 0.904 -4.176 -7.187 1.00 74.69 85 PHE A O 1
ATOM 685 N N . THR A 1 86 ? 3.025 -4.520 -7.796 1.00 73.31 86 THR A N 1
ATOM 686 C CA . THR A 1 86 ? 3.411 -5.094 -6.494 1.00 73.31 86 THR A CA 1
ATOM 687 C C . THR A 1 86 ? 3.478 -4.077 -5.351 1.00 73.31 86 THR A C 1
ATOM 689 O O . THR A 1 86 ? 3.324 -4.474 -4.196 1.00 73.31 86 THR A O 1
ATOM 692 N N . LEU A 1 87 ? 3.654 -2.778 -5.629 1.00 73.81 87 LEU A N 1
ATOM 693 C CA . LEU A 1 87 ? 3.828 -1.748 -4.596 1.00 73.81 87 LEU A CA 1
ATOM 694 C C . LEU A 1 87 ? 2.583 -1.562 -3.694 1.00 73.81 87 LEU A C 1
ATOM 696 O O . LEU A 1 87 ? 2.730 -1.725 -2.481 1.00 73.81 87 LEU A O 1
ATOM 700 N N . PRO A 1 88 ? 1.356 -1.317 -4.206 1.00 72.69 88 PRO A N 1
ATOM 701 C CA . PRO A 1 88 ? 0.144 -1.229 -3.378 1.00 72.69 88 PRO A CA 1
ATOM 702 C C . PRO A 1 88 ? -0.161 -2.521 -2.609 1.00 72.69 88 PRO A C 1
ATOM 704 O O . PRO A 1 88 ? -0.655 -2.507 -1.483 1.00 72.69 88 PRO A O 1
ATOM 707 N N . LEU A 1 89 ? 0.158 -3.669 -3.203 1.00 73.06 89 LEU A N 1
ATOM 708 C CA . LEU A 1 89 ? -0.005 -4.975 -2.567 1.00 73.06 89 LEU A CA 1
ATOM 709 C C . LEU A 1 89 ? 0.965 -5.159 -1.391 1.00 73.06 89 LEU A C 1
ATOM 711 O O . LEU A 1 89 ? 0.584 -5.688 -0.341 1.00 73.06 89 LEU A O 1
ATOM 715 N N . LEU A 1 90 ? 2.197 -4.662 -1.524 1.00 73.31 90 LEU A N 1
ATOM 716 C CA . LEU A 1 90 ? 3.177 -4.636 -0.444 1.00 73.31 90 LEU A CA 1
ATOM 717 C C . LEU A 1 90 ? 2.740 -3.688 0.683 1.00 73.31 90 LEU A C 1
ATOM 719 O O . LEU A 1 90 ? 2.854 -4.054 1.852 1.00 73.31 90 LEU A O 1
ATOM 723 N N . THR A 1 91 ? 2.189 -2.506 0.369 1.00 73.88 91 THR A N 1
ATOM 724 C CA . THR A 1 91 ? 1.726 -1.551 1.396 1.00 73.88 91 THR A CA 1
ATOM 725 C C . THR A 1 91 ? 0.542 -2.096 2.198 1.00 73.88 91 THR A C 1
ATOM 727 O O . THR A 1 91 ? 0.526 -1.960 3.424 1.00 73.88 91 THR A O 1
ATOM 730 N N . VAL A 1 92 ? -0.410 -2.786 1.557 1.00 76.25 92 VAL A N 1
ATOM 731 C CA . VAL A 1 92 ? -1.511 -3.484 2.249 1.00 76.25 92 VAL A CA 1
ATOM 732 C C . VAL A 1 92 ? -0.974 -4.604 3.143 1.00 76.25 92 VAL A C 1
ATOM 734 O O . VAL A 1 92 ? -1.362 -4.703 4.308 1.00 76.25 92 VAL A O 1
ATOM 737 N N . SER A 1 93 ? -0.029 -5.401 2.643 1.00 77.19 93 SER A N 1
ATOM 738 C CA . SER A 1 93 ? 0.592 -6.491 3.408 1.00 77.19 93 SER A CA 1
ATOM 739 C C . SER A 1 93 ? 1.350 -5.969 4.635 1.00 77.19 93 SER A C 1
ATOM 741 O O . SER A 1 93 ? 1.179 -6.482 5.742 1.00 77.19 93 SER A O 1
ATOM 743 N N . LEU A 1 94 ? 2.121 -4.888 4.478 1.00 76.44 94 LEU A N 1
ATOM 744 C CA . LEU A 1 94 ? 2.815 -4.209 5.575 1.00 76.44 94 LEU A CA 1
ATOM 745 C C . LEU A 1 94 ? 1.835 -3.625 6.602 1.00 76.44 94 LEU A C 1
ATOM 747 O O . LEU A 1 94 ? 2.070 -3.758 7.802 1.00 76.44 94 LEU A O 1
ATOM 751 N N . LYS A 1 95 ? 0.708 -3.039 6.172 1.00 75.56 95 LYS A N 1
ATOM 752 C CA . LYS A 1 95 ? -0.341 -2.559 7.090 1.00 75.56 95 LYS A CA 1
ATOM 753 C C . LYS A 1 95 ? -0.951 -3.693 7.914 1.00 75.56 95 LYS A C 1
ATOM 755 O O . LYS A 1 95 ? -1.124 -3.525 9.120 1.00 75.56 95 LYS A O 1
ATOM 760 N N . LEU A 1 96 ? -1.227 -4.847 7.303 1.00 76.31 96 LEU A N 1
ATOM 761 C CA . LEU A 1 96 ? -1.722 -6.029 8.020 1.00 76.31 96 LEU A CA 1
ATOM 762 C C . LEU A 1 96 ? -0.687 -6.562 9.025 1.00 76.31 96 LEU A C 1
ATOM 764 O O . LEU A 1 96 ? -1.063 -6.924 10.137 1.00 76.31 96 LEU A O 1
ATOM 768 N N . LEU A 1 97 ? 0.607 -6.544 8.683 1.00 77.69 97 LEU A N 1
ATOM 769 C CA . LEU A 1 97 ? 1.695 -6.933 9.590 1.00 77.69 97 LEU A CA 1
ATOM 770 C C . LEU A 1 97 ? 1.847 -5.972 10.776 1.00 77.69 97 LEU A C 1
ATOM 772 O O . LEU A 1 97 ? 1.956 -6.422 11.915 1.00 77.69 97 LEU A O 1
ATOM 776 N N . ILE A 1 98 ? 1.811 -4.657 10.537 1.00 77.19 98 ILE A N 1
ATOM 777 C CA . ILE A 1 98 ? 1.862 -3.639 11.599 1.00 77.19 98 ILE A CA 1
ATOM 778 C C . ILE A 1 98 ? 0.658 -3.796 12.533 1.00 77.19 98 ILE A C 1
ATOM 780 O O . ILE A 1 98 ? 0.807 -3.793 13.755 1.00 77.19 98 ILE A O 1
ATOM 784 N N . MET A 1 99 ? -0.533 -3.975 11.960 1.00 73.38 99 MET A N 1
ATOM 785 C CA . MET A 1 99 ? -1.773 -4.155 12.708 1.00 73.38 99 MET A CA 1
ATOM 786 C C . MET A 1 99 ? -1.784 -5.472 13.498 1.00 73.38 99 MET A C 1
ATOM 788 O O . MET A 1 99 ? -2.271 -5.503 14.626 1.00 73.38 99 MET A O 1
ATOM 792 N N . TRP A 1 100 ? -1.188 -6.541 12.961 1.00 76.44 100 TRP A N 1
ATOM 793 C CA . TRP A 1 100 ? -0.986 -7.793 13.688 1.00 76.44 100 TRP A CA 1
ATOM 794 C C . TRP A 1 100 ? 0.018 -7.630 14.835 1.00 76.44 100 TRP A C 1
ATOM 796 O O . TRP A 1 100 ? -0.264 -8.029 15.964 1.00 76.44 100 TRP A O 1
ATOM 806 N N . TRP A 1 101 ? 1.159 -6.984 14.593 1.00 72.81 101 TRP A N 1
ATOM 807 C CA . TRP A 1 101 ? 2.171 -6.762 15.627 1.00 72.81 101 TRP A CA 1
ATOM 808 C C . TRP A 1 101 ? 1.646 -5.888 16.774 1.00 72.81 101 TRP A C 1
ATOM 810 O O . TRP A 1 101 ? 1.990 -6.095 17.937 1.00 72.81 101 TRP A O 1
ATOM 820 N N . LYS A 1 102 ? 0.753 -4.943 16.464 1.00 71.50 102 LYS A N 1
ATOM 821 C CA . LYS A 1 102 ? 0.079 -4.074 17.437 1.00 71.50 102 LYS A CA 1
ATOM 822 C C . LYS A 1 102 ? -1.296 -4.591 17.878 1.00 71.50 102 LYS A C 1
ATOM 824 O O . LYS A 1 102 ? -2.019 -3.847 18.536 1.00 71.50 102 LYS A O 1
ATOM 829 N N . LYS A 1 103 ? -1.662 -5.840 17.565 1.00 73.25 103 LYS A N 1
ATOM 830 C CA . LYS A 1 103 ? -3.016 -6.392 17.775 1.00 73.25 103 LYS A CA 1
ATOM 831 C C . LYS A 1 103 ? -3.510 -6.274 19.217 1.00 73.25 103 LYS A C 1
ATOM 833 O O . LYS A 1 103 ? -4.673 -5.949 19.421 1.00 73.25 103 LYS A O 1
ATOM 838 N N . GLU A 1 104 ? -2.642 -6.482 20.206 1.00 70.50 104 GLU A N 1
ATOM 839 C CA . GLU A 1 104 ? -3.004 -6.341 21.627 1.00 70.50 104 GLU A CA 1
ATOM 840 C C . GLU A 1 104 ? -3.345 -4.877 21.967 1.00 70.50 104 GLU A C 1
ATOM 842 O O . GLU A 1 104 ? -4.396 -4.597 22.533 1.00 70.50 104 GLU A O 1
ATOM 847 N N . THR A 1 105 ? -2.524 -3.915 21.526 1.00 67.31 105 THR A N 1
ATOM 848 C CA . THR A 1 105 ? -2.800 -2.474 21.689 1.00 67.31 105 THR A CA 1
ATOM 849 C C . THR A 1 105 ? -4.070 -2.055 20.954 1.00 67.31 105 THR A C 1
ATOM 851 O O . THR A 1 105 ? -4.895 -1.347 21.521 1.00 67.31 105 THR A O 1
ATOM 854 N N . PHE A 1 106 ? -4.259 -2.529 19.721 1.00 66.69 106 PHE A N 1
ATOM 855 C CA . PHE A 1 106 ? -5.478 -2.296 18.954 1.00 66.69 106 PHE A CA 1
ATOM 856 C C . PHE A 1 106 ? -6.705 -2.870 19.666 1.00 66.69 106 PHE A C 1
ATOM 858 O O . PHE A 1 106 ? -7.742 -2.222 19.684 1.00 66.69 106 PHE A O 1
ATOM 865 N N . GLY A 1 107 ? -6.586 -4.036 20.306 1.00 66.44 107 GLY A N 1
ATOM 866 C CA . GLY A 1 107 ? -7.649 -4.623 21.116 1.00 66.44 107 GLY A CA 1
ATOM 867 C C . GLY A 1 107 ? -8.007 -3.791 22.337 1.00 66.44 107 GLY A C 1
ATOM 868 O O . GLY A 1 107 ? -9.190 -3.539 22.555 1.00 66.44 107 GLY A O 1
ATOM 869 N N . TYR A 1 108 ? -7.018 -3.278 23.070 1.00 65.88 108 TYR A N 1
ATOM 870 C CA . TYR A 1 108 ? -7.271 -2.344 24.169 1.00 65.88 108 TYR A CA 1
ATOM 871 C C . TYR A 1 108 ? -7.927 -1.051 23.684 1.00 65.88 108 TYR A C 1
ATOM 873 O O . TYR A 1 108 ? -8.901 -0.609 24.285 1.00 65.88 108 TYR A O 1
ATOM 881 N N . THR A 1 109 ? -7.445 -0.465 22.586 1.00 64.06 109 THR A N 1
ATOM 882 C CA . THR A 1 109 ? -8.021 0.754 22.007 1.00 64.06 109 THR A CA 1
ATOM 883 C C . THR A 1 109 ? -9.434 0.518 21.490 1.00 64.06 109 THR A C 1
ATOM 885 O O . THR A 1 109 ? -10.317 1.302 21.799 1.00 64.06 109 THR A O 1
ATOM 888 N N . LEU A 1 110 ? -9.684 -0.569 20.761 1.00 65.50 110 LEU A N 1
ATOM 889 C CA . LEU A 1 110 ? -11.005 -0.917 20.243 1.00 65.50 110 LEU A CA 1
ATOM 890 C C . LEU A 1 110 ? -11.983 -1.205 21.382 1.00 65.50 110 LEU A C 1
ATOM 892 O O . LEU A 1 110 ? -13.116 -0.753 21.324 1.00 65.50 110 LEU A O 1
ATOM 896 N N . ARG A 1 111 ? -11.537 -1.899 22.436 1.00 62.56 111 ARG A N 1
ATOM 897 C CA . ARG A 1 111 ? -12.342 -2.159 23.633 1.00 62.56 111 ARG A CA 1
ATOM 898 C C . ARG A 1 111 ? -12.644 -0.877 24.392 1.00 62.56 111 ARG A C 1
ATOM 900 O O . ARG A 1 111 ? -13.774 -0.681 24.817 1.00 62.56 111 ARG A O 1
ATOM 907 N N . HIS A 1 112 ? -11.651 -0.011 24.555 1.00 62.25 112 HIS A N 1
ATOM 908 C CA . HIS A 1 112 ? -11.818 1.306 25.157 1.00 62.25 112 HIS A CA 1
ATOM 909 C C . HIS A 1 112 ? -12.795 2.157 24.336 1.00 62.25 112 HIS A C 1
ATOM 911 O O . HIS A 1 112 ? -13.712 2.736 24.907 1.00 62.25 112 HIS A O 1
ATOM 917 N N . ILE A 1 113 ? -12.680 2.132 23.003 1.00 59.84 113 ILE A N 1
ATOM 918 C CA . ILE A 1 113 ? -13.638 2.752 22.086 1.00 59.84 113 ILE A CA 1
ATOM 919 C C . ILE A 1 113 ? -15.025 2.157 22.308 1.00 59.84 113 ILE A C 1
ATOM 921 O O . ILE A 1 113 ? -15.925 2.920 22.622 1.00 59.84 113 ILE A O 1
ATOM 925 N N . THR A 1 114 ? -15.218 0.833 22.249 1.00 56.25 114 THR A N 1
ATOM 926 C CA . THR A 1 114 ? -16.538 0.196 22.441 1.00 56.25 114 THR A CA 1
ATOM 927 C C . THR A 1 114 ? -17.124 0.435 23.830 1.00 56.25 114 THR A C 1
ATOM 929 O O . THR A 1 114 ? -18.323 0.633 23.949 1.00 56.25 114 THR A O 1
ATOM 932 N N . ASN A 1 115 ? -16.289 0.480 24.870 1.00 54.84 115 ASN A N 1
ATOM 933 C CA . ASN A 1 115 ? -16.696 0.768 26.248 1.00 54.84 115 ASN A CA 1
ATOM 934 C C . ASN A 1 115 ? -17.162 2.224 26.412 1.00 54.84 115 ASN A C 1
ATOM 936 O O . ASN A 1 115 ? -18.023 2.516 27.225 1.00 54.84 115 ASN A O 1
ATOM 940 N N . ILE A 1 116 ? -16.618 3.144 25.613 1.00 54.75 116 ILE A N 1
ATOM 941 C CA . ILE A 1 116 ? -17.089 4.534 25.540 1.00 54.75 116 ILE A CA 1
ATOM 942 C C . ILE A 1 116 ? -18.170 4.699 24.454 1.00 54.75 116 ILE A C 1
ATOM 944 O O . ILE A 1 116 ? -18.875 5.696 24.408 1.00 54.75 116 ILE A O 1
ATOM 948 N N . THR A 1 117 ? -18.360 3.715 23.581 1.00 50.06 117 THR A N 1
ATOM 949 C CA . THR A 1 117 ? -19.488 3.660 22.632 1.00 50.06 117 THR A CA 1
ATOM 950 C C . THR A 1 117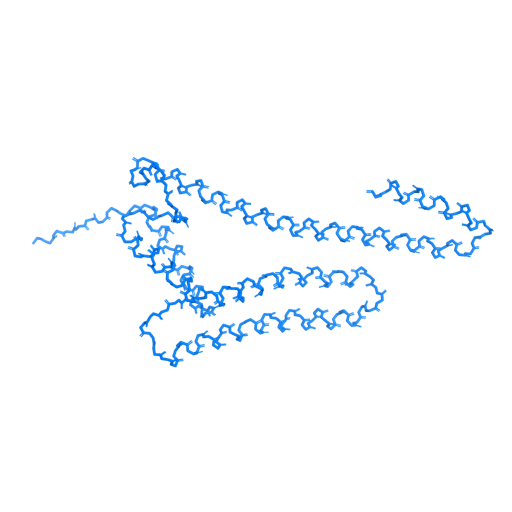 ? -20.789 3.288 23.359 1.00 50.06 117 THR A C 1
ATOM 952 O O . THR A 1 117 ? -21.860 3.523 22.823 1.00 50.06 117 THR A O 1
ATOM 955 N N . ASP A 1 118 ? -20.705 2.791 24.601 1.00 51.88 118 ASP A N 1
ATOM 956 C CA . ASP A 1 118 ? -21.840 2.653 25.533 1.00 51.88 118 ASP A CA 1
ATOM 957 C C . ASP A 1 118 ? -22.366 4.016 26.042 1.00 51.88 118 ASP A C 1
ATOM 959 O O . ASP A 1 118 ? -23.330 4.085 26.800 1.00 51.88 118 ASP A O 1
ATOM 963 N N . THR A 1 119 ? -21.743 5.124 25.623 1.00 54.19 119 THR A N 1
ATOM 964 C CA . THR A 1 119 ? -22.339 6.461 25.721 1.00 54.19 119 THR A CA 1
ATOM 965 C C . THR A 1 119 ? -23.211 6.694 24.489 1.00 54.19 119 THR A C 1
ATOM 967 O O . THR A 1 119 ? -22.755 6.434 23.379 1.00 54.19 119 THR A O 1
ATOM 970 N N . ASP A 1 120 ? -24.416 7.245 24.666 1.00 57.47 120 ASP A N 1
ATOM 971 C CA . ASP A 1 120 ? -25.502 7.366 23.669 1.00 57.47 120 ASP A CA 1
ATOM 972 C C . ASP A 1 120 ? -25.133 7.931 22.264 1.00 57.47 120 ASP A C 1
ATOM 974 O O . ASP A 1 120 ? -25.990 7.963 21.379 1.00 57.47 120 ASP A O 1
ATOM 978 N N . ARG A 1 121 ? -23.899 8.418 22.021 1.00 58.78 121 ARG A N 1
ATOM 979 C CA . ARG A 1 121 ? -23.451 9.055 20.764 1.00 58.78 121 ARG A CA 1
ATOM 980 C C . ARG A 1 121 ? -21.953 8.814 20.439 1.00 58.78 121 ARG A C 1
ATOM 982 O O . ARG A 1 121 ? -21.103 9.557 20.934 1.00 58.78 121 ARG A O 1
ATOM 989 N N . PRO A 1 122 ? -21.594 7.839 19.578 1.00 57.47 122 PRO A N 1
ATOM 990 C CA . PRO A 1 122 ? -20.193 7.540 19.232 1.00 57.47 122 PRO A CA 1
ATOM 991 C C . PRO A 1 122 ? -19.636 8.291 17.997 1.00 57.47 122 PRO A C 1
ATOM 993 O O . PRO A 1 122 ? -20.281 8.358 16.954 1.00 57.47 122 PRO A O 1
ATOM 996 N N . LEU A 1 123 ? -18.399 8.813 18.088 1.00 60.31 123 LEU A N 1
ATOM 997 C CA . LEU A 1 123 ? -17.664 9.495 16.998 1.00 60.31 123 LEU A CA 1
ATOM 998 C C . LEU A 1 123 ? -16.640 8.562 16.288 1.00 60.31 123 LEU A C 1
ATOM 1000 O O . LEU A 1 123 ? -16.025 7.733 16.960 1.00 60.31 123 LEU A O 1
ATOM 1004 N N . PRO A 1 124 ? -16.379 8.727 14.970 1.00 51.59 124 PRO A N 1
ATOM 1005 C CA . PRO A 1 124 ? -15.422 7.939 14.175 1.00 51.59 124 PRO A CA 1
ATOM 1006 C C . PRO A 1 124 ? -13.974 7.950 14.683 1.00 51.59 124 PRO A C 1
ATOM 1008 O O . PRO A 1 124 ? -13.249 6.970 14.516 1.00 51.59 124 PRO A O 1
ATOM 1011 N N . LEU A 1 125 ? -13.536 9.062 15.276 1.00 60.00 125 LEU A N 1
ATOM 1012 C CA . LEU A 1 125 ? -12.211 9.240 15.855 1.00 60.00 125 LEU A CA 1
ATOM 1013 C C . LEU A 1 125 ? -12.349 9.730 17.295 1.00 60.00 125 LEU A C 1
ATOM 1015 O O . LEU A 1 125 ? -12.872 10.816 17.561 1.00 60.00 125 LEU A O 1
ATOM 1019 N N . GLN A 1 126 ? -11.863 8.922 18.230 1.00 54.69 126 GLN A N 1
ATOM 1020 C CA . GLN A 1 126 ? -11.956 9.226 19.646 1.00 54.69 126 GLN A CA 1
ATOM 1021 C C . GLN A 1 126 ? -10.736 10.037 20.098 1.00 54.69 126 GLN A C 1
ATOM 1023 O O . GLN A 1 126 ? -9.685 9.485 20.416 1.00 54.69 126 GLN A O 1
ATOM 1028 N N . ALA A 1 127 ? -10.877 11.362 20.089 1.00 61.16 127 ALA A N 1
ATOM 1029 C CA . ALA A 1 127 ? -9.881 12.318 20.567 1.00 61.16 127 ALA A CA 1
ATOM 1030 C C . ALA A 1 127 ? -10.457 13.174 21.707 1.00 61.16 127 ALA A C 1
ATOM 1032 O O . ALA A 1 127 ? -11.672 13.310 21.837 1.00 61.16 127 ALA A O 1
ATOM 1033 N N . TYR A 1 128 ? -9.584 13.753 22.537 1.00 56.78 128 TYR A N 1
ATOM 1034 C CA . TYR A 1 128 ? -9.993 14.702 23.574 1.00 56.78 128 TYR A CA 1
ATOM 1035 C C . TYR A 1 128 ? -10.369 16.038 22.919 1.00 56.78 128 TYR A C 1
ATOM 1037 O O . TYR A 1 128 ? -9.496 16.800 22.496 1.00 56.78 128 TYR A O 1
ATOM 1045 N N . TYR A 1 129 ? -11.668 16.302 22.791 1.00 62.22 129 TYR A N 1
ATOM 1046 C CA . TYR A 1 129 ? -12.190 17.555 22.253 1.00 62.22 129 TYR A CA 1
ATOM 1047 C C . TYR A 1 129 ? -12.301 18.600 23.370 1.00 62.22 129 TYR A C 1
ATOM 1049 O O . TYR A 1 129 ? -12.816 18.321 24.446 1.00 62.22 129 TYR A O 1
ATOM 1057 N N . MET A 1 130 ? -11.807 19.820 23.124 1.00 62.06 130 MET A N 1
ATOM 1058 C CA . MET A 1 130 ? -11.850 20.936 24.092 1.00 62.06 130 MET A CA 1
ATOM 1059 C C . MET A 1 130 ? -13.259 21.522 24.307 1.00 62.06 130 MET A C 1
ATOM 1061 O O . MET A 1 130 ? -13.424 22.472 25.067 1.00 62.06 130 MET A O 1
ATOM 1065 N N . TYR A 1 131 ? -14.258 20.987 23.611 1.00 65.25 131 TYR A N 1
ATOM 1066 C CA . TYR A 1 131 ? -15.657 21.389 23.660 1.00 65.25 131 TYR A CA 1
ATOM 1067 C C . TYR A 1 131 ? -16.527 20.141 23.827 1.00 65.25 131 TYR A C 1
ATOM 1069 O O . TYR A 1 131 ? -16.109 19.038 23.472 1.00 65.25 131 TYR A O 1
ATOM 1077 N N . ASP A 1 132 ? -17.726 20.314 24.379 1.00 63.38 132 ASP A N 1
ATOM 1078 C CA . ASP A 1 132 ? -18.613 19.198 24.692 1.00 63.38 132 ASP A CA 1
ATOM 1079 C C . ASP A 1 132 ? -19.254 18.615 23.422 1.00 63.38 132 ASP A C 1
ATOM 1081 O O . ASP A 1 132 ? -20.277 19.083 22.926 1.00 63.38 132 ASP A O 1
ATOM 1085 N N . THR A 1 133 ? -18.640 17.561 22.885 1.00 60.41 133 THR A N 1
ATOM 1086 C CA . THR A 1 133 ? -19.136 16.822 21.718 1.00 60.41 133 THR A CA 1
ATOM 1087 C C . THR A 1 133 ? -20.403 16.011 21.995 1.00 60.41 133 THR A C 1
ATOM 1089 O O . THR A 1 133 ? -20.934 15.421 21.061 1.00 60.41 133 THR A O 1
ATOM 1092 N N . SER A 1 134 ? -20.897 15.941 23.239 1.00 62.03 134 SER A N 1
ATOM 1093 C CA . SER A 1 134 ? -22.108 15.179 23.58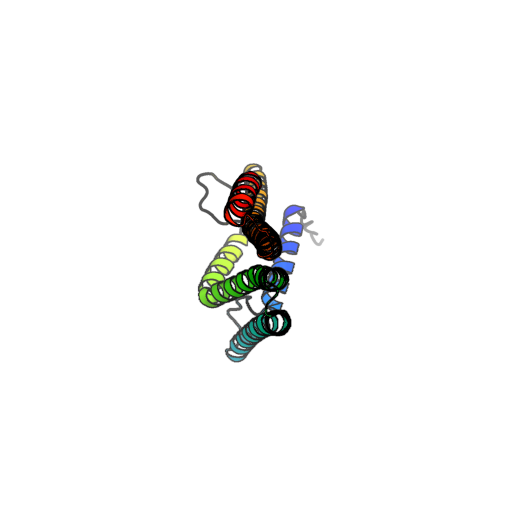1 1.00 62.03 134 SER A CA 1
ATOM 1094 C C . SER A 1 134 ? -23.412 15.943 23.302 1.00 62.03 134 SER A C 1
ATOM 1096 O O . SER A 1 134 ? -24.479 15.334 23.184 1.00 62.03 134 SER A O 1
ATOM 1098 N N . VAL A 1 135 ? -23.337 17.268 23.126 1.00 67.12 135 VAL A N 1
ATOM 1099 C CA . VAL A 1 135 ? -24.500 18.143 22.933 1.00 67.12 135 VAL A CA 1
ATOM 1100 C C . VAL A 1 135 ? -24.835 18.272 21.440 1.00 67.12 135 VAL A C 1
ATOM 1102 O O . VAL A 1 135 ? -24.042 18.771 20.637 1.00 67.12 135 VAL A O 1
ATOM 1105 N N . SER A 1 136 ? -26.035 17.836 21.037 1.00 64.88 136 SER A N 1
ATOM 1106 C CA . SER A 1 136 ? -26.558 18.114 19.684 1.00 64.88 136 SER A CA 1
ATOM 1107 C C . SER A 1 136 ? -26.787 19.625 19.537 1.00 64.88 136 SER A C 1
ATOM 1109 O O . SER A 1 136 ? -27.380 20.215 20.446 1.00 64.88 136 SER A O 1
ATOM 1111 N N . PRO A 1 137 ? -26.302 20.284 18.459 1.00 69.19 137 PRO A N 1
ATOM 1112 C CA . PRO A 1 137 ? -25.915 19.746 17.139 1.00 69.19 137 PRO A CA 1
ATOM 1113 C C . PRO A 1 137 ? -24.402 19.553 16.899 1.00 69.19 137 PRO A C 1
ATOM 1115 O O . PRO A 1 137 ? -23.995 19.156 15.810 1.00 69.19 137 PRO A O 1
ATOM 1118 N N . GLN A 1 138 ? -23.544 19.850 17.878 1.00 71.50 138 GLN A N 1
ATOM 1119 C CA . GLN A 1 138 ? -22.083 19.888 17.692 1.00 71.50 138 GLN A CA 1
ATOM 1120 C C . GLN A 1 138 ? -21.506 18.508 17.345 1.00 71.50 138 GLN A C 1
ATOM 1122 O O . GLN A 1 138 ? -20.628 18.404 16.493 1.00 71.50 138 GLN A O 1
ATOM 1127 N N . PHE A 1 139 ? -22.077 17.451 17.928 1.00 69.50 139 PHE A N 1
ATOM 1128 C CA . PHE A 1 139 ? -21.764 16.056 17.611 1.00 69.50 139 PHE A CA 1
ATOM 1129 C C . PHE A 1 139 ? -21.843 15.740 16.108 1.00 69.50 139 PHE A C 1
ATOM 1131 O O . PHE A 1 139 ? -20.924 15.150 15.543 1.00 69.50 139 PHE A O 1
ATOM 1138 N N . GLU A 1 140 ? -22.937 16.143 15.457 1.00 72.25 140 GLU A N 1
ATOM 1139 C CA . GLU A 1 140 ? -23.222 15.815 14.054 1.00 72.25 140 GLU A CA 1
ATOM 1140 C C . GLU A 1 140 ? -22.219 16.498 13.118 1.00 72.25 140 GLU A C 1
ATOM 1142 O O . GLU A 1 140 ? -21.719 15.886 12.173 1.00 72.25 140 GLU A O 1
ATOM 1147 N N . PHE A 1 141 ? -21.840 17.739 13.436 1.00 79.12 141 PHE A N 1
ATOM 1148 C CA . PHE A 1 141 ? -20.792 18.456 12.715 1.00 79.12 141 PHE A CA 1
ATOM 1149 C C . PHE A 1 141 ? -19.418 17.813 12.898 1.00 79.12 141 PHE A C 1
ATOM 1151 O O . PHE A 1 141 ? -18.698 17.629 11.916 1.00 79.12 141 PHE A O 1
ATOM 1158 N N . THR A 1 142 ? -19.049 17.436 14.124 1.00 75.00 142 THR A N 1
ATOM 1159 C CA . THR A 1 142 ? -17.764 16.775 14.390 1.00 75.00 142 THR A CA 1
ATOM 1160 C C . THR A 1 142 ? -17.687 15.424 13.686 1.00 75.00 142 THR A C 1
ATOM 1162 O O . THR A 1 142 ? -16.665 15.119 13.074 1.00 75.00 142 THR A O 1
ATOM 1165 N N . PHE A 1 143 ? -18.774 14.650 13.694 1.00 70.75 143 PHE A N 1
ATOM 1166 C CA . PHE A 1 143 ? -18.883 13.386 12.969 1.00 70.75 143 PHE A CA 1
ATOM 1167 C C . PHE A 1 143 ? -18.652 13.586 11.467 1.00 70.75 143 PHE A C 1
ATOM 1169 O O . PHE A 1 143 ? -17.793 12.938 10.868 1.00 70.75 143 PHE A O 1
ATOM 1176 N N . PHE A 1 144 ? -19.362 14.541 10.866 1.00 73.75 144 PHE A N 1
ATOM 1177 C CA . PHE A 1 144 ? -19.259 14.836 9.440 1.00 73.75 144 PHE A CA 1
ATOM 1178 C C . PHE A 1 144 ? -17.850 15.299 9.042 1.00 73.75 144 PHE A C 1
ATOM 1180 O O . PHE A 1 144 ? -17.271 14.804 8.072 1.00 73.75 144 PHE A O 1
ATOM 1187 N N . ILE A 1 145 ? -17.255 16.194 9.835 1.00 79.25 145 ILE A N 1
ATOM 1188 C CA . ILE A 1 145 ? -15.888 16.683 9.623 1.00 79.25 145 ILE A CA 1
ATOM 1189 C C . ILE A 1 145 ? -14.873 15.542 9.752 1.00 79.25 145 ILE A C 1
ATOM 1191 O O . ILE A 1 145 ? -13.943 15.466 8.946 1.00 79.25 145 ILE A O 1
ATOM 1195 N N . GLN A 1 146 ? -15.034 14.637 10.720 1.00 72.75 146 GLN A N 1
ATOM 1196 C CA . GLN A 1 146 ? -14.153 13.478 10.874 1.00 72.75 146 GLN A CA 1
ATOM 1197 C C . GLN A 1 146 ? -14.268 12.507 9.695 1.00 72.75 146 GLN A C 1
ATOM 1199 O O . GLN A 1 146 ? -13.240 12.070 9.182 1.00 72.75 146 GLN A O 1
ATOM 1204 N N . CYS A 1 147 ? -15.481 12.207 9.223 1.00 67.12 147 CY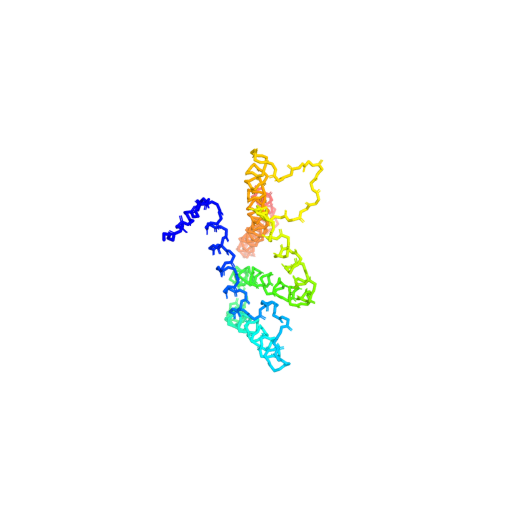S A N 1
ATOM 1205 C CA . CYS A 1 147 ? -15.687 11.356 8.050 1.00 67.12 147 CYS A CA 1
ATOM 1206 C C . CYS A 1 147 ? -15.013 11.944 6.805 1.00 67.12 147 CYS A C 1
ATOM 1208 O O . CYS A 1 147 ? -14.280 11.237 6.112 1.00 67.12 147 CYS A O 1
ATOM 1210 N N . ILE A 1 148 ? -15.189 13.247 6.559 1.00 76.19 148 ILE A N 1
ATOM 1211 C CA . ILE A 1 148 ? -14.518 13.941 5.453 1.00 76.19 148 ILE A CA 1
ATOM 1212 C C . ILE A 1 148 ? -13.001 13.916 5.639 1.00 76.19 148 ILE A C 1
ATOM 1214 O O . ILE A 1 148 ? -12.278 13.623 4.693 1.00 76.19 148 ILE A O 1
ATOM 1218 N N . SER A 1 149 ? -12.502 14.176 6.847 1.00 76.19 149 SER A N 1
ATOM 1219 C CA . SER A 1 149 ? -11.061 14.194 7.122 1.00 76.19 149 SER A CA 1
ATOM 1220 C C . SER A 1 149 ? -10.423 12.827 6.880 1.00 76.19 149 SER A C 1
ATOM 1222 O O . SER A 1 149 ? -9.383 12.739 6.235 1.00 76.19 149 SER A O 1
ATOM 1224 N N . LEU A 1 150 ? -11.062 11.748 7.339 1.00 72.69 150 LEU A N 1
ATOM 1225 C CA . LEU A 1 150 ? -10.593 10.377 7.129 1.00 72.69 150 LEU A CA 1
ATOM 1226 C C . LEU A 1 150 ? -10.615 9.987 5.648 1.00 72.69 150 LEU A C 1
ATOM 1228 O O . LEU A 1 150 ? -9.646 9.407 5.153 1.00 72.69 150 LEU A O 1
ATOM 1232 N N . LEU A 1 151 ? -11.679 10.354 4.929 1.00 71.75 151 LEU A N 1
ATOM 1233 C CA . LEU A 1 151 ? -11.778 10.142 3.488 1.00 71.75 151 LEU A CA 1
ATOM 1234 C C . LEU A 1 151 ? -10.682 10.911 2.738 1.00 71.75 151 LEU A C 1
ATOM 1236 O O . LEU A 1 151 ? -9.997 10.339 1.894 1.00 71.75 151 LEU A O 1
ATOM 1240 N N . MET A 1 152 ? -10.460 12.179 3.084 1.00 74.00 152 MET A N 1
ATOM 1241 C CA . MET A 1 152 ? -9.424 13.017 2.481 1.00 74.00 152 MET A CA 1
ATOM 1242 C C . MET A 1 152 ? -8.019 12.486 2.766 1.00 74.00 152 MET A C 1
ATOM 1244 O O . MET A 1 152 ? -7.190 12.474 1.859 1.00 74.00 152 MET A O 1
ATOM 1248 N N . VAL A 1 153 ? -7.741 11.996 3.979 1.00 77.81 153 VAL A N 1
ATOM 1249 C CA . VAL A 1 153 ? -6.456 11.363 4.322 1.00 77.81 153 VAL A CA 1
ATOM 1250 C C . VAL A 1 153 ? -6.238 10.088 3.505 1.00 77.81 153 VAL A C 1
ATOM 1252 O O . VAL A 1 153 ? -5.158 9.904 2.946 1.00 77.81 153 VAL A O 1
ATOM 1255 N N . ALA A 1 154 ? -7.254 9.231 3.379 1.00 70.31 154 ALA A N 1
ATOM 1256 C CA . ALA A 1 154 ? -7.162 8.002 2.592 1.00 70.31 154 ALA A CA 1
ATOM 1257 C C . ALA A 1 154 ? -6.950 8.281 1.093 1.00 70.31 154 ALA A C 1
ATOM 1259 O O . ALA A 1 154 ? -6.083 7.667 0.463 1.00 70.31 154 ALA A O 1
ATOM 1260 N N . LEU A 1 155 ? -7.702 9.236 0.536 1.00 73.56 155 LEU A N 1
ATOM 1261 C CA . LEU A 1 155 ? -7.559 9.671 -0.851 1.00 73.56 155 LEU A CA 1
ATOM 1262 C C . LEU A 1 155 ? -6.198 10.322 -1.095 1.00 73.56 155 LEU A C 1
ATOM 1264 O O . LEU A 1 155 ? -5.560 9.999 -2.087 1.00 73.56 155 LEU A O 1
ATOM 1268 N N . SER A 1 156 ? -5.723 11.174 -0.184 1.00 80.69 156 SER A N 1
ATOM 1269 C CA . SER A 1 156 ? -4.416 11.837 -0.306 1.00 80.69 156 SER A CA 1
ATOM 1270 C C . SER A 1 156 ? -3.275 10.828 -0.273 1.00 80.69 156 SER A C 1
ATOM 1272 O O . SER A 1 156 ? -2.375 10.896 -1.102 1.00 80.69 156 SER A O 1
ATOM 1274 N N . TYR A 1 157 ? -3.332 9.857 0.642 1.00 71.69 157 TYR A N 1
ATOM 1275 C CA . TYR A 1 157 ? -2.327 8.800 0.732 1.00 71.69 157 TYR A CA 1
ATOM 1276 C C . TYR A 1 157 ? -2.276 7.969 -0.558 1.00 71.69 157 TYR A C 1
ATOM 1278 O O . TYR A 1 157 ? -1.220 7.814 -1.162 1.00 71.69 157 TYR A O 1
ATOM 1286 N N . THR A 1 158 ? -3.441 7.531 -1.043 1.00 71.44 158 THR A N 1
ATOM 1287 C CA . THR A 1 158 ? -3.551 6.762 -2.293 1.00 71.44 158 THR A CA 1
ATOM 1288 C C . THR A 1 158 ? -3.139 7.593 -3.516 1.00 71.44 158 THR A C 1
ATOM 1290 O O . THR A 1 158 ? -2.513 7.079 -4.437 1.00 71.44 158 THR A O 1
ATOM 1293 N N . ALA A 1 159 ? -3.460 8.888 -3.536 1.00 75.19 159 ALA A N 1
ATOM 1294 C CA . ALA A 1 159 ? -3.086 9.798 -4.613 1.00 75.19 159 ALA A CA 1
ATOM 1295 C C . ALA A 1 159 ? -1.573 10.030 -4.675 1.00 75.19 159 ALA A C 1
ATOM 1297 O O . ALA A 1 159 ? -1.031 10.084 -5.774 1.00 75.19 159 ALA A O 1
ATOM 1298 N N . ILE A 1 160 ? -0.891 10.128 -3.528 1.00 80.00 160 ILE A N 1
ATOM 1299 C CA . ILE A 1 160 ? 0.573 10.245 -3.469 1.00 80.00 160 ILE A CA 1
ATOM 1300 C C . ILE A 1 160 ? 1.228 8.984 -4.038 1.00 80.00 160 ILE A C 1
ATOM 1302 O O . ILE A 1 160 ? 2.106 9.101 -4.891 1.00 80.00 160 ILE A O 1
ATOM 1306 N N . ASP A 1 161 ? 0.767 7.800 -3.630 1.00 71.69 161 ASP A N 1
ATOM 1307 C CA . ASP A 1 161 ? 1.289 6.524 -4.134 1.00 71.69 161 ASP A CA 1
ATOM 1308 C C . ASP A 1 161 ? 1.060 6.381 -5.651 1.00 71.69 161 ASP A C 1
ATOM 1310 O O . ASP A 1 161 ? 1.977 6.035 -6.400 1.00 71.69 161 ASP A O 1
ATOM 1314 N N . ASN A 1 162 ? -0.139 6.730 -6.129 1.00 74.88 162 ASN A N 1
ATOM 1315 C CA . ASN A 1 162 ? -0.473 6.714 -7.555 1.00 74.88 162 ASN A CA 1
ATOM 1316 C C . ASN A 1 162 ? 0.336 7.743 -8.357 1.00 74.88 162 ASN A C 1
ATOM 1318 O O . ASN A 1 162 ? 0.769 7.454 -9.472 1.00 74.88 162 ASN A O 1
ATOM 1322 N N . PHE A 1 163 ? 0.549 8.939 -7.805 1.00 76.75 163 PHE A N 1
ATOM 1323 C CA . PHE A 1 163 ? 1.336 9.991 -8.442 1.00 76.75 163 PHE A CA 1
ATOM 1324 C C . PHE A 1 163 ? 2.807 9.594 -8.556 1.00 76.75 163 PHE A C 1
ATOM 1326 O O . PHE A 1 163 ? 3.390 9.715 -9.631 1.00 76.75 163 PHE A O 1
ATOM 1333 N N . LEU A 1 164 ? 3.393 9.067 -7.476 1.00 76.69 164 LEU A N 1
ATOM 1334 C CA . LEU A 1 164 ? 4.749 8.516 -7.484 1.00 76.69 164 LEU A CA 1
ATOM 1335 C C . LEU A 1 164 ? 4.881 7.415 -8.532 1.00 76.69 164 LEU A C 1
ATOM 1337 O O . LEU A 1 164 ? 5.839 7.414 -9.303 1.00 76.69 164 LEU A O 1
ATOM 1341 N N . GLY A 1 165 ? 3.897 6.521 -8.608 1.00 76.00 165 GLY A N 1
ATOM 1342 C CA . GLY A 1 165 ? 3.890 5.462 -9.601 1.00 76.00 165 GLY A CA 1
ATOM 1343 C C . GLY A 1 165 ? 3.829 5.965 -11.041 1.00 76.00 165 GLY A C 1
ATOM 1344 O O . GLY A 1 165 ? 4.639 5.555 -11.872 1.00 76.00 165 GLY A O 1
ATOM 1345 N N . LEU A 1 166 ? 2.928 6.907 -11.330 1.00 78.62 166 LEU A N 1
ATOM 1346 C CA . LEU A 1 166 ? 2.816 7.535 -12.646 1.00 78.62 166 LEU A CA 1
ATOM 1347 C C . LEU A 1 166 ? 4.094 8.291 -13.035 1.00 78.62 166 LEU A C 1
ATOM 1349 O O . LEU A 1 166 ? 4.520 8.221 -14.186 1.00 78.62 166 LEU A O 1
ATOM 1353 N N . LEU A 1 167 ? 4.718 8.993 -12.086 1.00 80.31 167 LEU A N 1
ATOM 1354 C CA . LEU A 1 167 ? 5.964 9.722 -12.312 1.00 80.31 167 LEU A CA 1
ATOM 1355 C C . LEU A 1 167 ? 7.108 8.767 -12.671 1.00 80.31 167 LEU A C 1
ATOM 1357 O O . LEU A 1 167 ? 7.834 9.015 -13.632 1.00 80.31 167 LEU A O 1
ATOM 1361 N N . ILE A 1 168 ? 7.238 7.659 -11.937 1.00 80.31 168 ILE A N 1
ATOM 1362 C CA . ILE A 1 168 ? 8.234 6.619 -12.221 1.00 80.31 168 ILE A CA 1
ATOM 1363 C C . ILE A 1 168 ? 8.010 6.052 -13.627 1.00 80.31 168 ILE A C 1
ATOM 1365 O O . ILE A 1 168 ? 8.950 6.014 -14.420 1.00 80.31 168 ILE A O 1
ATOM 1369 N N . PHE A 1 169 ? 6.770 5.700 -13.979 1.00 75.12 169 PHE A N 1
ATOM 1370 C CA . PHE A 1 169 ? 6.444 5.238 -15.331 1.00 75.12 169 PHE A CA 1
ATOM 1371 C C . PHE A 1 169 ? 6.792 6.251 -16.409 1.00 75.12 169 PHE A C 1
ATOM 1373 O O . PHE A 1 169 ? 7.373 5.888 -17.430 1.00 75.12 169 PHE A O 1
ATOM 1380 N N . HIS A 1 170 ? 6.443 7.516 -16.188 1.00 80.12 170 HIS A N 1
ATOM 1381 C CA . HIS A 1 170 ? 6.715 8.569 -17.149 1.00 80.12 170 HIS A CA 1
ATOM 1382 C C . HIS A 1 170 ? 8.220 8.711 -17.394 1.00 80.12 170 HIS A C 1
ATOM 1384 O O . HIS A 1 170 ? 8.658 8.683 -18.542 1.00 80.12 170 HIS A O 1
ATOM 1390 N N . ILE A 1 171 ? 9.021 8.787 -16.326 1.00 81.81 171 ILE A N 1
ATOM 1391 C CA . ILE A 1 171 ? 10.483 8.903 -16.416 1.00 81.81 171 ILE A CA 1
ATOM 1392 C C . ILE A 1 171 ? 11.077 7.698 -17.148 1.00 81.81 171 ILE A C 1
ATOM 1394 O O . ILE A 1 171 ? 11.922 7.855 -18.030 1.00 81.81 171 ILE A O 1
ATOM 1398 N N . CYS A 1 172 ? 10.626 6.490 -16.825 1.00 81.00 172 CYS A N 1
ATOM 1399 C CA . CYS A 1 172 ? 11.143 5.290 -17.462 1.00 81.00 172 CYS A CA 1
ATOM 1400 C C . CYS A 1 172 ? 10.736 5.166 -18.936 1.00 81.00 172 CYS A C 1
ATOM 1402 O O . CYS A 1 172 ? 11.574 4.800 -19.758 1.00 81.00 172 CYS A O 1
ATOM 1404 N N . GLY A 1 173 ? 9.511 5.553 -19.299 1.00 79.50 173 GLY A N 1
ATOM 1405 C CA . GLY A 1 173 ? 9.082 5.633 -20.697 1.00 79.50 173 GLY A CA 1
ATOM 1406 C C . GLY A 1 173 ? 9.867 6.685 -21.491 1.00 79.50 173 GLY A C 1
ATOM 1407 O O . GLY A 1 173 ? 10.260 6.445 -22.636 1.00 79.50 173 GLY A O 1
ATOM 1408 N N . GLN A 1 174 ? 10.177 7.832 -20.874 1.00 81.88 174 GLN A N 1
ATOM 1409 C CA . GLN A 1 174 ? 11.065 8.839 -21.466 1.00 81.88 174 GLN A CA 1
ATOM 1410 C C . GLN A 1 174 ? 12.481 8.291 -21.673 1.00 81.88 174 GLN A C 1
ATOM 1412 O O . GLN A 1 174 ? 13.096 8.556 -22.710 1.00 81.88 174 GLN A O 1
ATOM 1417 N N . LEU A 1 175 ? 13.002 7.516 -20.720 1.00 80.88 175 LEU A N 1
ATOM 1418 C CA . LEU A 1 175 ? 14.324 6.901 -20.817 1.00 80.88 175 LEU A CA 1
ATOM 1419 C C . LEU A 1 175 ? 14.378 5.837 -21.923 1.00 80.88 175 LEU A C 1
ATOM 1421 O O . LEU A 1 175 ? 15.331 5.812 -22.698 1.00 80.88 175 LEU A O 1
ATOM 1425 N N . GLU A 1 176 ? 13.349 4.999 -22.056 1.00 81.50 176 GLU A N 1
ATOM 1426 C CA . GLU A 1 176 ? 13.290 3.986 -23.115 1.00 81.50 176 GLU A CA 1
ATOM 1427 C C . GLU A 1 176 ? 13.230 4.626 -24.511 1.00 81.50 176 GLU A C 1
ATOM 1429 O O . GLU A 1 176 ? 13.939 4.210 -25.433 1.00 81.50 176 GLU A O 1
ATOM 1434 N N . ASN A 1 177 ? 12.434 5.688 -24.669 1.00 83.50 177 ASN A N 1
ATOM 1435 C CA . ASN A 1 177 ? 12.377 6.452 -25.914 1.00 83.50 177 ASN A CA 1
ATOM 1436 C C . ASN A 1 177 ? 13.727 7.089 -26.265 1.00 83.50 177 ASN A C 1
ATOM 1438 O O . ASN A 1 177 ? 14.113 7.099 -27.439 1.00 83.50 177 ASN A O 1
ATOM 1442 N N . LEU A 1 178 ? 14.461 7.590 -25.267 1.00 81.69 178 LEU A N 1
ATOM 1443 C CA . LEU A 1 178 ? 15.818 8.089 -25.466 1.00 81.69 178 LEU A CA 1
ATOM 1444 C C . LEU A 1 178 ? 16.756 6.968 -25.915 1.00 81.69 178 LEU A C 1
ATOM 1446 O O . LEU A 1 178 ? 17.439 7.131 -26.923 1.00 81.69 178 LEU A O 1
ATOM 1450 N N . THR A 1 179 ? 16.745 5.813 -25.246 1.00 81.19 179 THR A N 1
ATOM 1451 C CA . THR A 1 179 ? 17.568 4.654 -25.625 1.00 81.19 179 THR A CA 1
ATOM 1452 C C . THR A 1 179 ? 17.293 4.212 -27.065 1.00 81.19 179 THR A C 1
ATOM 1454 O O . THR A 1 179 ? 18.233 4.033 -27.839 1.00 81.19 179 THR A O 1
ATOM 1457 N N . LYS A 1 180 ? 16.022 4.132 -27.487 1.00 82.62 180 LYS A N 1
ATOM 1458 C CA . LYS A 1 180 ? 15.649 3.810 -28.881 1.00 82.62 180 LYS A CA 1
ATOM 1459 C C . LYS A 1 180 ? 16.205 4.824 -29.886 1.00 82.62 180 LYS A C 1
ATOM 1461 O O . LYS A 1 180 ? 16.700 4.436 -30.948 1.00 82.62 180 LYS A O 1
ATOM 1466 N N . ARG A 1 181 ? 16.142 6.123 -29.565 1.00 82.19 181 ARG A N 1
ATOM 1467 C CA . ARG A 1 181 ? 16.720 7.193 -30.398 1.00 82.19 181 ARG A CA 1
ATOM 1468 C C . ARG A 1 181 ? 18.241 7.076 -30.475 1.00 82.19 181 ARG A C 1
ATOM 1470 O O . ARG A 1 181 ? 18.784 7.143 -31.573 1.00 82.19 181 ARG A O 1
ATOM 1477 N N . LEU A 1 182 ? 18.909 6.827 -29.348 1.00 81.12 182 LEU A N 1
ATOM 1478 C CA . LEU A 1 182 ? 20.360 6.650 -29.278 1.00 81.12 182 LEU A CA 1
ATOM 1479 C C . LEU A 1 182 ? 20.836 5.447 -30.107 1.00 81.12 182 LEU A C 1
ATOM 1481 O O . LEU A 1 182 ? 21.797 5.582 -30.863 1.00 81.12 182 LEU A O 1
ATOM 1485 N N . CYS A 1 183 ? 20.139 4.306 -30.045 1.00 80.44 183 CYS A N 1
ATOM 1486 C CA . CYS A 1 183 ? 20.462 3.132 -30.861 1.00 80.44 183 CYS A CA 1
ATOM 1487 C C . CYS A 1 183 ? 20.376 3.420 -32.370 1.00 80.44 183 CYS A C 1
ATOM 1489 O O . CYS A 1 183 ? 21.262 3.004 -33.110 1.00 80.44 183 CYS A O 1
ATOM 1491 N N . ARG A 1 184 ? 19.376 4.188 -32.837 1.00 77.62 184 ARG A N 1
ATOM 1492 C CA . ARG A 1 184 ? 19.279 4.601 -34.256 1.00 77.62 184 ARG A CA 1
ATOM 1493 C C . ARG A 1 184 ? 20.404 5.536 -34.703 1.00 77.62 184 ARG A C 1
ATOM 1495 O O . ARG A 1 184 ? 20.698 5.601 -35.890 1.00 77.62 184 ARG A O 1
ATOM 1502 N N . MET A 1 185 ? 21.015 6.283 -33.787 1.00 73.88 185 MET A N 1
ATOM 1503 C CA . MET A 1 185 ? 22.093 7.221 -34.123 1.00 73.88 185 MET A CA 1
ATOM 1504 C C . MET A 1 185 ? 23.462 6.560 -34.264 1.00 73.88 185 MET A C 1
ATOM 1506 O O . MET A 1 185 ? 24.359 7.185 -34.828 1.00 73.88 185 MET A O 1
ATOM 1510 N N . HIS A 1 186 ? 23.643 5.341 -33.747 1.00 67.75 186 HIS A N 1
ATOM 1511 C CA . HIS A 1 186 ? 24.927 4.637 -33.790 1.00 67.75 186 HIS A CA 1
ATOM 1512 C C . HIS A 1 186 ? 25.459 4.462 -35.228 1.00 67.75 186 HIS A C 1
ATOM 1514 O O . HIS A 1 186 ? 26.666 4.414 -35.432 1.00 67.75 186 HIS A O 1
ATOM 1520 N N . GLU A 1 187 ? 24.574 4.467 -36.229 1.00 69.69 187 GLU A N 1
ATOM 1521 C CA . GLU A 1 187 ? 24.917 4.366 -37.655 1.00 69.69 187 GLU A CA 1
ATOM 1522 C C . GLU A 1 187 ? 25.171 5.724 -38.348 1.00 69.69 187 GLU A C 1
ATOM 1524 O O . GLU A 1 187 ? 25.492 5.768 -39.537 1.00 69.69 187 GLU A O 1
ATOM 1529 N N . SER A 1 188 ? 25.018 6.858 -37.649 1.00 69.00 188 SER A N 1
ATOM 1530 C CA . SER A 1 188 ? 25.128 8.189 -38.266 1.00 69.00 188 SER A CA 1
ATOM 1531 C C . SER A 1 188 ? 26.580 8.677 -38.351 1.00 69.00 188 SER A C 1
ATOM 1533 O O . SER A 1 188 ? 27.347 8.551 -37.396 1.00 69.00 188 SER A O 1
ATOM 1535 N N . LYS A 1 189 ? 26.941 9.306 -39.477 1.00 71.38 189 LYS A N 1
ATOM 1536 C CA . LYS A 1 189 ? 28.292 9.850 -39.719 1.00 71.38 189 LYS A CA 1
ATOM 1537 C C . LYS A 1 189 ? 28.693 10.967 -38.740 1.00 71.38 189 LYS A C 1
ATOM 1539 O O . LYS A 1 189 ? 29.874 11.090 -38.441 1.00 71.38 189 LYS A O 1
ATOM 1544 N N . ASP A 1 190 ? 27.722 11.706 -38.193 1.00 81.81 190 ASP A N 1
ATOM 1545 C CA . ASP A 1 190 ? 27.931 12.831 -37.268 1.00 81.81 190 ASP A CA 1
ATOM 1546 C C . ASP A 1 190 ? 27.325 12.554 -35.882 1.00 81.81 190 ASP A C 1
ATOM 1548 O O . ASP A 1 190 ? 26.468 13.289 -35.379 1.00 81.81 190 ASP A O 1
ATOM 1552 N N . PHE A 1 191 ? 27.787 11.476 -35.241 1.00 78.81 191 PHE A N 1
ATOM 1553 C CA . PHE A 1 191 ? 27.292 11.000 -33.942 1.00 78.81 191 PHE A CA 1
ATOM 1554 C C . PHE A 1 191 ? 27.196 12.103 -32.871 1.00 78.81 191 PHE A C 1
ATOM 1556 O O . PHE A 1 191 ? 26.192 12.193 -32.167 1.00 78.81 191 PHE A O 1
ATOM 1563 N N . ILE A 1 192 ? 28.202 12.982 -32.773 1.00 78.75 192 ILE A N 1
ATOM 1564 C CA . ILE A 1 192 ? 28.229 14.062 -31.771 1.00 78.75 192 ILE A CA 1
ATOM 1565 C C . ILE A 1 192 ? 27.115 15.092 -32.012 1.00 78.75 192 ILE A C 1
ATOM 1567 O O . ILE A 1 192 ? 26.482 15.543 -31.055 1.00 78.75 192 ILE A O 1
ATOM 1571 N N . MET A 1 193 ? 26.836 15.447 -33.270 1.00 81.44 193 MET A N 1
ATOM 1572 C CA . MET A 1 193 ? 25.767 16.391 -33.617 1.00 81.44 193 MET A CA 1
ATOM 1573 C C . MET A 1 193 ? 24.389 15.783 -33.322 1.00 81.44 193 MET A C 1
ATOM 1575 O O . MET A 1 193 ? 23.552 16.423 -32.683 1.00 81.44 193 MET A O 1
ATOM 1579 N N . ALA A 1 194 ? 24.176 14.524 -33.716 1.00 79.69 194 ALA A N 1
ATOM 1580 C CA . ALA A 1 194 ? 22.929 13.801 -33.474 1.00 79.69 194 ALA A CA 1
ATOM 1581 C C . ALA A 1 194 ? 22.652 13.599 -31.971 1.00 79.69 194 ALA A C 1
ATOM 1583 O O . ALA A 1 194 ? 21.521 13.789 -31.514 1.00 79.69 194 ALA A O 1
ATOM 1584 N N . LEU A 1 195 ? 23.693 13.293 -31.188 1.00 81.50 195 LEU A N 1
ATOM 1585 C CA . LEU A 1 195 ? 23.613 13.166 -29.734 1.00 81.50 195 LEU A CA 1
ATOM 1586 C C . LEU A 1 195 ? 23.220 14.485 -29.070 1.00 81.50 195 LEU A C 1
ATOM 1588 O O . LEU A 1 195 ? 22.334 14.506 -28.217 1.00 81.50 195 LEU A O 1
ATOM 1592 N N . ARG A 1 196 ? 23.828 15.597 -29.495 1.00 82.56 196 ARG A N 1
ATOM 1593 C CA . ARG A 1 196 ? 23.544 16.922 -28.935 1.00 82.56 196 ARG A CA 1
ATOM 1594 C C . ARG A 1 196 ? 22.095 17.349 -29.173 1.00 82.56 196 ARG A C 1
ATOM 1596 O O . ARG A 1 196 ? 21.478 17.896 -28.265 1.00 82.56 196 ARG A O 1
ATOM 1603 N N . ILE A 1 197 ? 21.548 17.065 -30.357 1.00 81.88 197 ILE A N 1
ATOM 1604 C CA . ILE A 1 197 ? 20.142 17.344 -30.690 1.00 81.88 197 ILE A CA 1
ATOM 1605 C C . ILE A 1 197 ? 19.205 16.505 -29.817 1.00 81.88 197 ILE A C 1
ATOM 1607 O O . ILE A 1 197 ? 18.290 17.054 -29.214 1.00 81.88 197 ILE A O 1
ATOM 1611 N N . ASN A 1 198 ? 19.460 15.200 -29.681 1.00 77.50 198 ASN A N 1
ATOM 1612 C CA . ASN A 1 198 ? 18.587 14.323 -28.896 1.00 77.50 198 ASN A CA 1
ATOM 1613 C C . ASN A 1 198 ? 18.613 14.636 -27.398 1.00 77.50 198 ASN A C 1
ATOM 1615 O O . ASN A 1 198 ? 17.564 14.575 -26.770 1.00 77.50 198 ASN A O 1
ATOM 1619 N N . ILE A 1 199 ? 19.762 15.017 -26.829 1.00 80.88 199 ILE A N 1
ATOM 1620 C CA . ILE A 1 199 ? 19.837 15.470 -25.430 1.00 80.88 199 ILE A CA 1
ATOM 1621 C C . ILE A 1 199 ? 19.048 16.768 -25.246 1.00 80.88 199 ILE A C 1
ATOM 1623 O O . ILE A 1 199 ? 18.280 16.887 -24.294 1.00 80.88 199 ILE A O 1
ATOM 1627 N N . ASN A 1 200 ? 19.207 17.733 -26.155 1.00 82.31 200 ASN A N 1
ATOM 1628 C CA . ASN A 1 200 ? 18.520 19.019 -26.052 1.00 82.31 200 ASN A CA 1
ATOM 1629 C C . ASN A 1 200 ? 17.000 18.873 -26.238 1.00 82.31 200 ASN A C 1
ATOM 1631 O O . ASN A 1 200 ? 16.232 19.507 -25.524 1.00 82.31 200 ASN A O 1
ATOM 1635 N N . ASP A 1 201 ? 16.557 17.996 -27.140 1.00 79.88 201 ASP A N 1
ATOM 1636 C CA . ASP A 1 201 ? 15.137 17.681 -27.316 1.00 79.88 201 ASP A CA 1
ATOM 1637 C C . ASP A 1 201 ? 14.573 16.877 -26.138 1.00 79.88 201 ASP A C 1
ATOM 1639 O O . ASP A 1 201 ? 13.464 17.153 -25.695 1.00 79.88 201 ASP A O 1
ATOM 1643 N N . HIS A 1 202 ? 15.322 15.920 -25.583 1.00 79.25 202 HIS A N 1
ATOM 1644 C CA . HIS A 1 202 ? 14.882 15.124 -24.429 1.00 79.25 202 HIS A CA 1
ATOM 1645 C C . HIS A 1 202 ? 14.771 15.965 -23.154 1.00 79.25 202 HIS A C 1
ATOM 1647 O O . HIS A 1 202 ? 13.778 15.870 -22.443 1.00 79.25 202 HIS A O 1
ATOM 1653 N N . THR A 1 203 ? 15.717 16.883 -22.936 1.00 78.00 203 THR A N 1
ATOM 1654 C CA . THR A 1 203 ? 15.694 17.834 -21.808 1.00 78.00 203 THR A CA 1
ATOM 1655 C C . THR A 1 203 ? 14.548 18.848 -21.930 1.00 78.00 203 THR A C 1
ATOM 1657 O O . THR A 1 203 ? 14.136 19.427 -20.935 1.00 78.00 203 THR A O 1
ATOM 1660 N N . ARG A 1 204 ? 14.019 19.074 -23.143 1.00 77.50 204 ARG A N 1
ATOM 1661 C CA . ARG A 1 204 ? 12.828 19.910 -23.386 1.00 77.50 204 ARG A CA 1
ATOM 1662 C C . ARG A 1 204 ? 11.502 19.156 -23.241 1.00 77.50 204 ARG A C 1
ATOM 1664 O O . ARG A 1 204 ? 10.463 19.809 -23.216 1.00 77.50 204 ARG A O 1
ATOM 1671 N N . LEU A 1 205 ? 11.527 17.822 -23.250 1.00 67.81 205 LEU A N 1
ATOM 1672 C CA . LEU A 1 205 ? 10.342 16.955 -23.205 1.00 67.81 205 LEU A CA 1
ATOM 1673 C C . LEU A 1 205 ? 10.045 16.396 -21.803 1.00 67.81 205 LEU A C 1
ATOM 1675 O O . LEU A 1 205 ? 8.929 15.921 -21.590 1.00 67.81 205 LEU A O 1
ATOM 1679 N N . ILE A 1 206 ? 11.031 16.426 -20.900 1.00 63.22 206 ILE A N 1
ATOM 1680 C CA . ILE A 1 206 ? 10.893 16.180 -19.453 1.00 63.22 206 ILE A CA 1
ATOM 1681 C C . ILE A 1 206 ? 10.371 17.448 -18.775 1.00 63.22 206 ILE A C 1
ATOM 1683 O O . ILE A 1 206 ? 9.511 17.308 -17.878 1.00 63.22 206 ILE A O 1
#

Foldseek 3Di:
DDDPPPDPPDVVVVVVVVVVVVVQVVCVQLLLADDDPDDPVSNVVSLVSNVVVLCCLCCVLVVVLVVQCVVCPPPLLSNLVSVLSVPVSVVVSVVSVVCSVCSVVVNVVVVVQVVCVVPPAHAPDDDDDPDPCNDPPNVVVRRVVVVVVVVCVVCVVVVVSVVVSVVVSVVSVLVVVLVVQLVVLVPPPCSVVSNVVSVVVSVVVD

Organism: NCBI:txid144034

pLDDT: mean 70.3, std 9.65, range [33.88, 83.5]

Radius of gyration: 27.03 Å; chains: 1; bounding box: 80×44×70 Å